Protein AF-A0A965ISA2-F1 (afdb_monomer)

Radius of gyration: 33.9 Å; Cα contacts (8 Å, |Δi|>4): 235; chains: 1; bounding box: 86×112×72 Å

Sequence (243 aa):
MGDNPEHGPQVRAGQRPRRKRRAVRRTRVGERPTQSRRDERARGHRTRTGNRRSAGRRGLARCHPPPVEGHQRLPPDGTRHQAGPPVARRVPRHCRHPRELHVRHVEPGHGTGRVTPRVTVVGLGPGDPGLVTAATLEILRASAHVFLRTGRHPSAHLATGAPTFDHLYETEDSFADVYARIAEELVRAASEHGEVVYAVPGSPLVLERTVATLRTRDDIELVVHPAVSFLDDAWRALGIDPV

Foldseek 3Di:
DDDDDDDDDDDDDDDDDDDDDDDDDDDDDDDDDDDDDDDDDDDDDDDDDDDDDDDDPPDDDPPDDDDDDDDDDDDPDDDDDDDDDDDDDDDDDDDDDDDDDDDDDDDDDPDPPQQQQAEEEAECAQQDNVQGDPVNLVCLVVDPAEEECDCPRNSSVSNPPHHYLPVLVVPDPDPVVSLVVVLVVLSVVSSVPVYHYYYYYAFCVPPRVNSVVNVVDPSHHYHGDGGGHCVVVVCVVVVHDPD

Secondary structure (DSSP, 8-state):
-------PPPPP-PPPPPPPPPP---PPPPPPPP-----------------------------PPPP-----PPPSS---PPPPPPPPPPPPP--PPPP---------------PPPEEEEEE-BSS-GGGS-HHHHHHHHH-S-EEES-TTSGGGGGGTT--BSTTHHHH-SSHHHHHHHHHHHHHHHHHHHSEEEEEESB-TTSS-HHHHHHTT-SSSEEEE-----THHHHHHHHT----

Solvent-accessible surface area (backbone atoms only — not comparable to full-atom values): 16424 Å² total; per-residue (Å²): 134,88,80,85,88,80,84,82,84,87,83,80,90,79,85,82,85,84,82,82,85,79,87,81,84,85,78,84,82,80,86,79,86,86,82,84,86,83,87,83,89,87,82,86,83,90,85,78,92,82,91,83,81,93,74,84,83,76,79,77,78,80,82,72,78,77,83,78,80,71,85,81,75,80,76,93,70,100,71,89,79,85,84,76,83,86,81,84,78,85,77,84,88,77,85,79,78,81,78,86,75,83,77,77,86,76,78,87,73,93,60,86,79,76,75,67,19,23,43,39,35,31,14,39,6,65,39,54,60,88,48,35,41,70,67,42,55,52,51,55,71,72,49,91,44,49,36,28,58,43,71,81,45,74,37,34,70,74,50,68,90,45,54,54,48,54,64,40,74,76,73,45,96,41,73,68,52,32,32,51,52,52,39,51,51,50,53,51,48,6,62,74,64,47,50,30,36,41,40,32,75,12,13,50,87,58,92,40,58,36,52,57,56,51,70,74,50,83,82,47,45,78,44,78,44,90,36,41,45,50,59,64,59,50,28,63,74,68,73,51,74,98,119

pLDDT: mean 70.67, std 28.36, range [28.73, 98.88]

Structure (mmCIF, N/CA/C/O backbone):
data_AF-A0A965ISA2-F1
#
_entry.id   AF-A0A965ISA2-F1
#
loop_
_atom_site.group_PDB
_atom_site.id
_atom_site.type_symbol
_atom_site.label_atom_id
_atom_site.label_alt_id
_atom_site.label_comp_id
_atom_site.label_asym_id
_atom_site.label_entity_id
_atom_site.label_seq_id
_atom_site.pdbx_PDB_ins_code
_atom_site.Cartn_x
_atom_site.Cartn_y
_atom_site.Cartn_z
_atom_site.occupancy
_atom_site.B_iso_or_equiv
_atom_site.auth_seq_id
_atom_site.auth_comp_id
_atom_site.auth_asym_id
_atom_site.auth_atom_id
_atom_site.pdbx_PDB_model_num
ATOM 1 N N . MET A 1 1 ? 25.535 64.312 -23.815 1.00 43.81 1 MET A N 1
ATOM 2 C CA . MET A 1 1 ? 24.922 63.605 -22.675 1.00 43.81 1 MET A CA 1
ATOM 3 C C . MET A 1 1 ? 25.534 62.212 -22.635 1.00 43.81 1 MET A C 1
ATOM 5 O O . MET A 1 1 ? 25.224 61.443 -23.532 1.00 43.81 1 MET A O 1
ATOM 9 N N . GLY A 1 2 ? 26.429 61.970 -21.667 1.00 41.19 2 GLY A N 1
ATOM 10 C CA . GLY A 1 2 ? 27.033 60.673 -21.304 1.00 41.19 2 GLY A CA 1
ATOM 11 C C . GLY A 1 2 ? 27.990 60.041 -22.327 1.00 41.19 2 GLY A C 1
ATOM 12 O O . GLY A 1 2 ? 27.821 60.208 -23.526 1.00 41.19 2 GLY A O 1
ATOM 13 N N . ASP A 1 3 ? 28.998 59.261 -21.964 1.00 43.81 3 ASP A N 1
ATOM 14 C CA . ASP A 1 3 ? 29.806 59.148 -20.748 1.00 43.81 3 ASP A CA 1
ATOM 15 C C . ASP A 1 3 ? 31.008 58.248 -21.110 1.00 43.81 3 ASP A C 1
ATOM 17 O O . ASP A 1 3 ? 30.972 57.486 -22.079 1.00 43.81 3 ASP A O 1
ATOM 21 N N . ASN A 1 4 ? 32.083 58.392 -20.346 1.00 47.78 4 ASN A N 1
ATOM 22 C CA . ASN A 1 4 ? 33.388 57.724 -20.435 1.00 47.78 4 ASN A CA 1
ATOM 23 C C . ASN A 1 4 ? 33.309 56.174 -20.349 1.00 47.78 4 ASN A C 1
ATOM 25 O O . ASN A 1 4 ? 32.489 55.675 -19.579 1.00 47.78 4 ASN A O 1
ATOM 29 N N . PRO A 1 5 ? 34.214 55.386 -20.973 1.00 57.53 5 PRO A N 1
ATOM 30 C CA . PRO A 1 5 ? 34.475 54.017 -20.530 1.00 57.53 5 PRO A CA 1
ATOM 31 C C . PRO A 1 5 ? 35.764 53.931 -19.692 1.00 57.53 5 PRO A C 1
ATOM 33 O O . PRO A 1 5 ? 36.880 54.057 -20.198 1.00 57.53 5 PRO A O 1
ATOM 36 N N .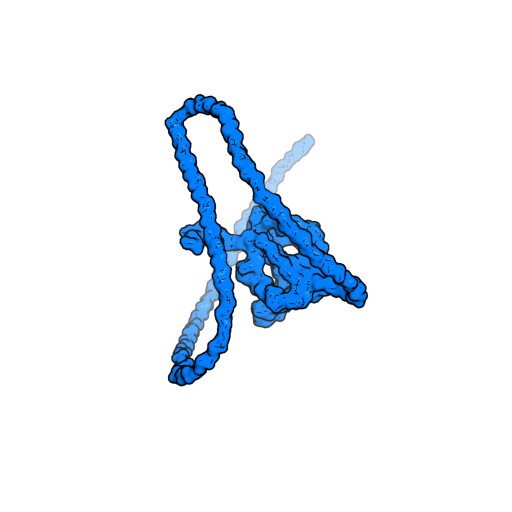 GLU A 1 6 ? 35.596 53.678 -18.392 1.00 46.66 6 GLU A N 1
ATOM 37 C CA . GLU A 1 6 ? 36.662 53.315 -17.456 1.00 46.66 6 GLU A CA 1
ATOM 38 C C . GLU A 1 6 ? 37.026 51.818 -17.530 1.00 46.66 6 GLU A C 1
ATOM 40 O O . GLU A 1 6 ? 36.172 50.936 -17.518 1.00 46.66 6 GLU A O 1
ATOM 45 N N . HIS A 1 7 ? 38.337 51.564 -17.581 1.00 48.00 7 HIS A N 1
ATOM 46 C CA . HIS A 1 7 ? 39.106 50.556 -16.838 1.00 48.00 7 HIS A CA 1
ATOM 47 C C . HIS A 1 7 ? 38.393 49.269 -16.368 1.00 48.00 7 HIS A C 1
ATOM 49 O O . HIS A 1 7 ? 37.773 49.214 -15.308 1.00 48.00 7 HIS A O 1
ATOM 55 N N . GLY A 1 8 ? 38.635 48.168 -17.089 1.00 38.81 8 GLY A N 1
ATOM 56 C CA . GLY A 1 8 ? 38.358 46.810 -16.609 1.00 38.81 8 GLY A CA 1
ATOM 57 C C . GLY A 1 8 ? 39.402 46.316 -15.586 1.00 38.81 8 GLY A C 1
ATOM 58 O O . GLY A 1 8 ? 40.598 46.564 -15.772 1.00 38.81 8 GLY A O 1
ATOM 59 N N . PRO A 1 9 ? 39.007 45.590 -14.521 1.00 51.78 9 PRO A N 1
ATOM 60 C CA . PRO A 1 9 ? 39.944 45.086 -13.524 1.00 51.78 9 PRO A CA 1
ATOM 61 C C . PRO A 1 9 ? 40.549 43.730 -13.926 1.00 51.78 9 PRO A C 1
ATOM 63 O O . PRO A 1 9 ? 39.858 42.804 -14.353 1.00 51.78 9 PRO A O 1
ATOM 66 N N . GLN A 1 10 ? 41.862 43.600 -13.724 1.00 46.34 10 GLN A N 1
ATOM 67 C CA . GLN A 1 10 ? 42.596 42.337 -13.805 1.00 46.34 10 GLN A CA 1
ATOM 68 C C . GLN A 1 10 ? 42.284 41.442 -12.596 1.00 46.34 10 GLN A C 1
ATOM 70 O O . GLN A 1 10 ? 42.485 41.843 -11.449 1.00 46.34 10 GLN A O 1
ATOM 75 N N . VAL A 1 11 ? 41.878 40.193 -12.844 1.00 44.94 11 VAL A N 1
ATOM 76 C CA . VAL A 1 11 ? 41.720 39.164 -11.805 1.00 44.94 11 VAL A CA 1
ATOM 77 C C . VAL A 1 11 ? 42.955 38.260 -11.788 1.00 44.94 11 VAL A C 1
ATOM 79 O O . VAL A 1 11 ? 43.288 37.600 -12.771 1.00 44.94 11 VAL A O 1
ATOM 82 N N . ARG A 1 12 ? 43.644 38.247 -10.642 1.00 42.78 12 ARG A N 1
ATOM 83 C CA . ARG A 1 12 ? 44.828 37.427 -10.351 1.00 42.78 12 ARG A CA 1
ATOM 84 C C . ARG A 1 12 ? 44.468 35.947 -10.179 1.00 42.78 12 ARG A C 1
ATOM 86 O O . ARG A 1 12 ? 43.504 35.601 -9.502 1.00 42.78 12 ARG A O 1
ATOM 93 N N . ALA A 1 13 ? 45.314 35.077 -10.730 1.00 41.19 13 ALA A N 1
ATOM 94 C CA . ALA A 1 13 ? 45.242 33.626 -10.592 1.00 41.19 13 ALA A CA 1
ATOM 95 C C . ALA A 1 13 ? 45.463 33.173 -9.133 1.00 41.19 13 ALA A C 1
ATOM 97 O O . ALA A 1 13 ? 46.556 33.304 -8.579 1.00 41.19 13 ALA A O 1
ATOM 98 N N . GLY A 1 14 ? 44.415 32.617 -8.520 1.00 39.06 14 GLY A N 1
ATOM 99 C CA . GLY A 1 14 ? 44.454 31.974 -7.206 1.00 39.06 14 GLY A CA 1
ATOM 100 C C . GLY A 1 14 ? 44.997 30.543 -7.277 1.00 39.06 14 GLY A C 1
ATOM 101 O O . GLY A 1 14 ? 44.555 29.720 -8.080 1.00 39.06 14 GLY A O 1
ATOM 102 N N . GLN A 1 15 ? 45.973 30.253 -6.420 1.00 43.34 15 GLN A N 1
ATOM 103 C CA . GLN A 1 15 ? 46.681 28.980 -6.296 1.00 43.34 15 GLN A CA 1
ATOM 104 C C . GLN A 1 15 ? 45.779 27.872 -5.715 1.00 43.34 15 GLN A C 1
ATOM 106 O O . GLN A 1 15 ? 45.067 28.077 -4.734 1.00 43.34 15 GLN A O 1
ATOM 111 N N . ARG A 1 16 ? 45.835 26.665 -6.297 1.00 44.41 16 ARG A N 1
ATOM 112 C CA . ARG A 1 16 ? 45.128 25.463 -5.811 1.00 44.41 16 ARG A CA 1
ATOM 113 C C . ARG A 1 16 ? 45.893 24.792 -4.656 1.00 44.41 16 ARG A C 1
ATOM 115 O O . ARG A 1 16 ? 47.076 24.494 -4.834 1.00 44.41 16 ARG A O 1
ATOM 122 N N . PRO A 1 17 ? 45.254 24.432 -3.526 1.00 44.78 17 PRO A N 1
ATOM 123 C CA . PRO A 1 17 ? 45.925 23.684 -2.468 1.00 44.78 17 PRO A CA 1
ATOM 124 C C . PRO A 1 17 ? 45.980 22.176 -2.775 1.00 44.78 17 PRO A C 1
ATOM 126 O O . PRO A 1 17 ? 44.990 21.544 -3.153 1.00 44.78 17 PRO A O 1
ATOM 129 N N . ARG A 1 18 ? 47.167 21.585 -2.588 1.00 46.44 18 ARG A N 1
ATOM 130 C CA . ARG A 1 18 ? 47.446 20.147 -2.737 1.00 46.44 18 ARG A CA 1
ATOM 131 C C . ARG A 1 18 ? 46.806 19.341 -1.596 1.00 46.44 18 ARG A C 1
ATOM 133 O O . ARG A 1 18 ? 47.182 19.498 -0.437 1.00 46.44 18 ARG A O 1
ATOM 140 N N . ARG A 1 19 ? 45.895 18.414 -1.919 1.00 45.88 19 ARG A N 1
ATOM 141 C CA . ARG A 1 19 ? 45.367 17.417 -0.967 1.00 45.88 19 ARG A CA 1
ATOM 142 C C . ARG A 1 19 ? 46.423 16.341 -0.672 1.00 45.88 19 ARG A C 1
ATOM 144 O O . ARG A 1 19 ? 46.848 15.622 -1.574 1.00 45.88 19 ARG A O 1
ATOM 151 N N . LYS A 1 20 ? 46.815 16.202 0.600 1.00 41.78 20 LYS A N 1
ATOM 152 C CA . LYS A 1 20 ? 47.644 15.092 1.101 1.00 41.78 20 LYS A CA 1
ATOM 153 C C . LYS A 1 20 ? 46.820 13.796 1.098 1.00 41.78 20 LYS A C 1
ATOM 155 O O . LYS A 1 20 ? 45.784 13.720 1.753 1.00 41.78 20 LYS A O 1
ATOM 160 N N . ARG A 1 21 ? 47.274 12.778 0.360 1.00 42.53 21 ARG A N 1
ATOM 161 C CA . ARG A 1 21 ? 46.706 11.419 0.385 1.00 42.53 21 ARG A CA 1
ATOM 162 C C . ARG A 1 21 ? 47.108 10.732 1.693 1.00 42.53 21 ARG A C 1
ATOM 164 O O . ARG A 1 21 ? 48.296 10.578 1.959 1.00 42.53 21 ARG A O 1
ATOM 171 N N . ARG A 1 22 ? 46.127 10.322 2.502 1.00 39.25 22 ARG A N 1
ATOM 172 C CA . ARG A 1 22 ? 46.334 9.512 3.712 1.00 39.25 22 ARG A CA 1
ATOM 173 C C . ARG A 1 22 ? 46.114 8.042 3.348 1.00 39.25 22 ARG A C 1
ATOM 175 O O . ARG A 1 22 ? 45.072 7.695 2.801 1.00 39.25 22 ARG A O 1
ATOM 182 N N . ALA A 1 23 ? 47.119 7.207 3.594 1.00 43.78 23 ALA A N 1
ATOM 183 C CA . ALA A 1 23 ? 47.077 5.774 3.327 1.00 43.78 23 ALA A CA 1
ATOM 184 C C . ALA A 1 23 ? 46.118 5.068 4.302 1.00 43.78 23 ALA A C 1
ATOM 186 O O . ALA A 1 23 ? 46.233 5.233 5.517 1.00 43.78 23 ALA A O 1
ATOM 187 N N . VAL A 1 24 ? 45.186 4.276 3.769 1.00 43.03 24 VAL A N 1
ATOM 188 C CA . VAL A 1 24 ? 44.304 3.399 4.549 1.00 43.03 24 VAL A CA 1
ATOM 189 C C . VAL A 1 24 ? 44.986 2.037 4.675 1.00 43.03 24 VAL A C 1
ATOM 191 O O . VAL A 1 24 ? 45.228 1.354 3.680 1.00 43.03 24 VAL A O 1
ATOM 194 N N . ARG A 1 25 ? 45.332 1.658 5.910 1.00 38.28 25 ARG A N 1
ATOM 195 C CA . ARG A 1 25 ? 45.832 0.323 6.267 1.00 38.28 25 ARG A CA 1
ATOM 196 C C . ARG A 1 25 ? 44.711 -0.700 6.057 1.00 38.28 25 ARG A C 1
ATOM 198 O O . ARG A 1 25 ? 43.654 -0.584 6.665 1.00 38.28 25 ARG A O 1
ATOM 205 N N . ARG A 1 26 ? 44.963 -1.711 5.222 1.00 40.56 26 ARG A N 1
ATOM 206 C CA . ARG A 1 26 ? 44.117 -2.905 5.083 1.00 40.56 26 ARG A CA 1
ATOM 207 C C . ARG A 1 26 ? 44.323 -3.813 6.298 1.00 40.56 26 ARG A C 1
ATOM 209 O O . ARG A 1 26 ? 45.402 -4.380 6.455 1.00 40.56 26 ARG A O 1
ATOM 216 N N . THR A 1 27 ? 43.309 -3.960 7.142 1.00 38.28 27 THR A N 1
ATOM 217 C CA . THR A 1 27 ? 43.229 -5.037 8.137 1.00 38.28 27 THR A CA 1
ATOM 218 C C . THR A 1 27 ? 42.621 -6.280 7.489 1.00 38.28 27 THR A C 1
ATOM 220 O O . THR A 1 27 ? 41.612 -6.208 6.790 1.00 38.28 27 THR A O 1
ATOM 223 N N . ARG A 1 28 ? 43.298 -7.419 7.668 1.00 35.97 28 ARG A N 1
ATOM 224 C CA . ARG A 1 28 ? 42.887 -8.743 7.186 1.00 35.97 28 ARG A CA 1
ATOM 225 C C . ARG A 1 28 ? 41.643 -9.205 7.949 1.00 35.97 28 ARG A C 1
ATOM 227 O O . ARG A 1 28 ? 41.642 -9.186 9.177 1.00 35.97 28 ARG A O 1
ATOM 234 N N . VAL A 1 29 ? 40.617 -9.630 7.216 1.00 39.19 29 VAL A N 1
ATOM 235 C CA . VAL A 1 29 ? 39.454 -10.350 7.748 1.00 39.19 29 VAL A CA 1
ATOM 236 C C . VAL A 1 29 ? 39.902 -11.774 8.071 1.00 39.19 29 VAL A C 1
ATOM 238 O O . VAL A 1 29 ? 40.425 -12.465 7.200 1.00 39.19 29 VAL A O 1
ATOM 241 N N . GLY A 1 30 ? 39.753 -12.173 9.333 1.00 35.66 30 GLY A N 1
ATOM 242 C CA . GLY A 1 30 ? 39.965 -13.543 9.788 1.00 35.66 30 GLY A CA 1
ATOM 243 C C . GLY A 1 30 ? 38.807 -14.440 9.359 1.00 35.66 30 GLY A C 1
ATOM 244 O O . GLY A 1 30 ? 37.639 -14.097 9.545 1.00 35.66 30 GLY A O 1
ATOM 245 N N . GLU A 1 31 ? 39.155 -15.580 8.777 1.00 37.16 31 GLU A N 1
ATOM 246 C CA . GLU A 1 31 ? 38.250 -16.665 8.410 1.00 37.16 31 GLU A CA 1
ATOM 247 C C . GLU A 1 31 ? 37.630 -17.288 9.673 1.00 37.16 31 GLU A C 1
ATOM 249 O O . GLU A 1 31 ? 38.332 -17.579 10.643 1.00 37.16 31 GLU A O 1
ATOM 254 N N . ARG A 1 32 ? 36.306 -17.500 9.674 1.00 35.03 32 ARG A N 1
ATOM 255 C CA . ARG A 1 32 ? 35.628 -18.373 10.648 1.00 35.03 32 ARG A CA 1
ATOM 256 C C . ARG A 1 32 ? 35.323 -19.718 9.985 1.00 35.03 32 ARG A C 1
ATOM 258 O O . ARG A 1 32 ? 34.826 -19.711 8.857 1.00 35.03 32 ARG A O 1
ATOM 265 N N . PRO A 1 33 ? 35.556 -20.852 10.665 1.00 37.34 33 PRO A N 1
ATOM 266 C CA . PRO A 1 33 ? 35.263 -22.158 10.107 1.00 37.34 33 PRO A CA 1
ATOM 267 C C . PRO A 1 33 ? 33.768 -22.484 10.167 1.00 37.34 33 PRO A C 1
ATOM 269 O O . PRO A 1 33 ? 33.056 -22.176 11.123 1.00 37.34 33 PRO A O 1
ATOM 272 N N . THR A 1 34 ? 33.328 -23.147 9.104 1.00 34.78 34 THR A N 1
ATOM 273 C CA . THR A 1 34 ? 32.022 -23.762 8.884 1.00 34.78 34 THR A CA 1
ATOM 274 C C . THR A 1 34 ? 31.765 -24.919 9.852 1.00 34.78 34 THR A C 1
ATOM 276 O O . THR A 1 34 ? 32.593 -25.822 9.948 1.00 34.78 34 THR A O 1
ATOM 279 N N . GLN A 1 35 ? 30.586 -24.966 10.479 1.00 39.47 35 GLN A N 1
ATOM 280 C CA . GLN A 1 35 ? 30.039 -26.200 11.054 1.00 39.47 35 GLN A CA 1
ATOM 281 C C . GLN A 1 35 ? 28.753 -26.588 10.315 1.00 39.47 35 GLN A C 1
ATOM 283 O O . GLN A 1 35 ? 27.717 -25.933 10.411 1.00 39.47 35 GLN A O 1
ATOM 288 N N . SER A 1 36 ? 28.863 -27.662 9.536 1.00 36.28 36 SER A N 1
ATOM 289 C CA . SER A 1 36 ? 27.780 -28.435 8.927 1.00 36.28 36 SER A CA 1
ATOM 290 C C . SER A 1 36 ? 27.045 -29.237 10.010 1.00 36.28 36 SER A C 1
ATOM 292 O O . SER A 1 36 ? 27.674 -29.962 10.769 1.00 36.28 36 SER A O 1
ATOM 294 N N . ARG A 1 37 ? 25.736 -29.034 10.181 1.00 34.34 37 ARG A N 1
ATOM 295 C CA . ARG A 1 37 ? 24.651 -29.878 9.637 1.00 34.34 37 ARG A CA 1
ATOM 296 C C . ARG A 1 37 ? 24.681 -31.364 10.049 1.00 34.34 37 ARG A C 1
ATOM 298 O O . ARG A 1 37 ? 25.427 -32.136 9.461 1.00 34.34 37 ARG A O 1
ATOM 305 N N . ARG A 1 38 ? 23.681 -31.719 10.876 1.00 32.50 38 ARG A N 1
ATOM 306 C CA . ARG A 1 38 ? 22.651 -32.781 10.713 1.00 32.50 38 ARG A CA 1
ATOM 307 C C . ARG A 1 38 ? 22.582 -33.780 11.872 1.00 32.50 38 ARG A C 1
ATOM 309 O O . ARG A 1 38 ? 23.247 -34.807 11.861 1.00 32.50 38 ARG A O 1
ATOM 316 N N . ASP A 1 39 ? 21.640 -33.511 12.769 1.00 32.19 39 ASP A N 1
ATOM 317 C CA . ASP A 1 39 ? 20.750 -34.538 13.303 1.00 32.19 39 ASP A CA 1
ATOM 318 C C . ASP A 1 39 ? 19.632 -34.777 12.280 1.00 32.19 39 ASP A C 1
ATOM 320 O O . ASP A 1 39 ? 18.992 -33.817 11.857 1.00 32.19 39 ASP A O 1
ATOM 324 N N . GLU A 1 40 ? 19.367 -36.031 11.905 1.00 35.25 40 GLU A N 1
ATOM 325 C CA . GLU A 1 40 ? 17.981 -36.480 11.732 1.00 35.25 40 GLU A CA 1
ATOM 326 C C . GLU A 1 40 ? 17.867 -38.006 11.781 1.00 35.25 40 GLU A C 1
ATOM 328 O O . GLU A 1 40 ? 18.463 -38.758 11.009 1.00 35.25 40 GLU A O 1
ATOM 333 N N . ARG A 1 41 ? 17.082 -38.441 12.765 1.00 32.31 41 ARG A N 1
ATOM 334 C CA . ARG A 1 41 ? 16.739 -39.819 13.088 1.00 32.31 41 ARG A CA 1
ATOM 335 C C . ARG A 1 41 ? 15.605 -40.277 12.175 1.00 32.31 41 ARG A C 1
ATOM 337 O O . ARG A 1 41 ? 14.533 -39.686 12.177 1.00 32.31 41 ARG A O 1
ATOM 344 N N . ALA A 1 42 ? 15.803 -41.395 11.488 1.00 31.34 42 ALA A N 1
ATOM 345 C CA . ALA A 1 42 ? 14.737 -42.144 10.836 1.00 31.34 42 ALA A CA 1
ATOM 346 C C . ALA A 1 42 ? 14.342 -43.341 11.710 1.00 31.34 42 ALA A C 1
ATOM 348 O O . ALA A 1 42 ? 15.133 -44.271 11.850 1.00 31.34 42 ALA A O 1
ATOM 349 N N . ARG A 1 43 ? 13.124 -43.349 12.268 1.00 35.72 43 ARG A N 1
ATOM 350 C CA . ARG A 1 43 ? 12.393 -44.576 12.645 1.00 35.72 43 ARG A CA 1
ATOM 351 C C . ARG A 1 43 ? 10.895 -44.333 12.491 1.00 35.72 43 ARG A C 1
ATOM 353 O O . ARG A 1 43 ? 10.324 -43.490 13.170 1.00 35.72 43 ARG A O 1
ATOM 360 N N . GLY A 1 44 ? 10.289 -45.065 11.561 1.00 28.73 44 GLY A N 1
ATOM 361 C CA . GLY A 1 44 ? 8.856 -45.034 11.311 1.00 28.73 44 GLY A CA 1
ATOM 362 C C . GLY A 1 44 ? 8.065 -45.951 12.236 1.00 28.73 44 GLY A C 1
ATOM 363 O O . GLY A 1 44 ? 8.606 -46.895 12.805 1.00 28.73 44 GLY A O 1
ATOM 364 N N . HIS A 1 45 ? 6.754 -45.734 12.277 1.00 32.75 45 HIS A N 1
ATOM 365 C CA . HIS A 1 45 ? 5.791 -46.770 12.621 1.00 32.75 45 HIS A CA 1
ATOM 366 C C . HIS A 1 45 ? 4.475 -46.571 11.865 1.00 32.75 45 HIS A C 1
ATOM 368 O O . HIS A 1 45 ? 3.890 -45.493 11.844 1.00 32.75 45 HIS A O 1
ATOM 374 N N . ARG A 1 46 ? 4.055 -47.658 11.209 1.00 32.44 46 ARG A N 1
ATOM 375 C CA . ARG A 1 46 ? 2.741 -47.868 10.601 1.00 32.44 46 ARG A CA 1
ATOM 376 C C . ARG A 1 46 ? 1.753 -48.272 11.693 1.00 32.44 46 ARG A C 1
ATOM 378 O O . ARG A 1 46 ? 2.117 -49.075 12.536 1.00 32.44 46 ARG A O 1
ATOM 385 N N . THR A 1 47 ? 0.514 -47.801 11.598 1.00 29.66 47 THR A N 1
ATOM 386 C CA . THR A 1 47 ? -0.791 -48.453 11.888 1.00 29.66 47 THR A CA 1
ATOM 387 C C . THR A 1 47 ? -1.851 -47.342 11.715 1.00 29.66 47 THR A C 1
ATOM 389 O O . THR A 1 47 ? -1.512 -46.174 11.818 1.00 29.66 47 THR A O 1
ATOM 392 N N . ARG A 1 48 ? -3.133 -47.523 11.398 1.00 30.55 48 ARG A N 1
ATOM 393 C CA . ARG A 1 48 ? -4.007 -48.655 11.094 1.00 30.55 48 ARG A CA 1
ATOM 394 C C . ARG A 1 48 ? -5.198 -48.072 10.307 1.00 30.55 48 ARG A C 1
ATOM 396 O O . ARG A 1 48 ? -5.534 -46.902 10.434 1.00 30.55 48 ARG A O 1
ATOM 403 N N . THR A 1 49 ? -5.833 -48.940 9.537 1.00 32.09 49 THR A N 1
ATOM 404 C CA . THR A 1 49 ? -7.176 -48.874 8.935 1.00 32.09 49 THR A CA 1
ATOM 405 C C . THR A 1 49 ? -8.242 -48.034 9.655 1.00 32.09 49 THR A C 1
ATOM 407 O O . THR A 1 49 ? -8.471 -48.218 10.848 1.00 32.09 49 THR A O 1
ATOM 410 N N . GLY A 1 50 ? -9.006 -47.262 8.873 1.00 31.11 50 GLY A N 1
ATOM 411 C CA . GLY A 1 50 ? -10.254 -46.613 9.284 1.00 31.11 50 GLY A CA 1
ATOM 412 C C . GLY A 1 50 ? -11.148 -46.296 8.079 1.00 31.11 50 GLY A C 1
ATOM 413 O O . GLY A 1 50 ? -10.963 -45.300 7.394 1.00 31.11 50 GLY A O 1
ATOM 414 N N . ASN A 1 51 ? -12.094 -47.190 7.808 1.00 33.22 51 ASN A N 1
ATOM 415 C CA . ASN A 1 51 ? -13.134 -47.112 6.782 1.00 33.22 51 ASN A CA 1
ATOM 416 C C . ASN A 1 51 ? -14.164 -46.011 7.116 1.00 33.22 51 ASN A C 1
ATOM 418 O O . ASN A 1 51 ? -14.601 -45.971 8.266 1.00 33.22 51 ASN A O 1
ATOM 422 N N . ARG A 1 52 ? -14.612 -45.200 6.137 1.00 31.92 52 ARG A N 1
ATOM 423 C CA . ARG A 1 52 ? -16.027 -44.782 5.973 1.00 31.92 52 ARG A CA 1
ATOM 424 C C . ARG A 1 52 ? -16.268 -43.865 4.757 1.00 31.92 52 ARG A C 1
ATOM 426 O O . ARG A 1 52 ? -15.781 -42.747 4.692 1.00 31.92 52 ARG A O 1
ATOM 433 N N . ARG A 1 53 ? -17.202 -44.345 3.927 1.00 33.59 53 ARG A N 1
ATOM 434 C CA . ARG A 1 53 ? -18.279 -43.617 3.22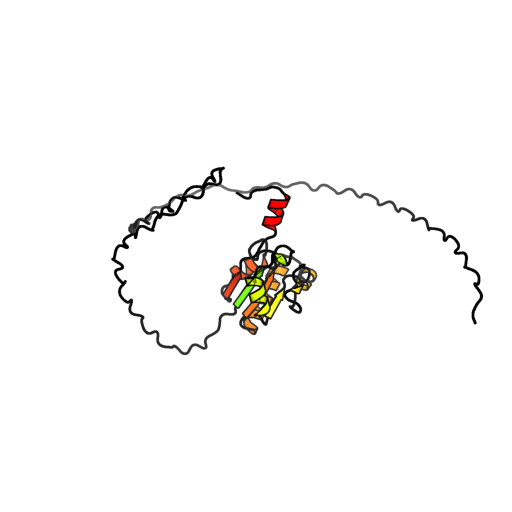4 1.00 33.59 53 ARG A CA 1
ATOM 435 C C . ARG A 1 53 ? -17.900 -42.782 1.995 1.00 33.59 53 ARG A C 1
ATOM 437 O O . ARG A 1 53 ? -17.583 -41.602 2.045 1.00 33.59 53 ARG A O 1
ATOM 444 N N . SER A 1 54 ? -18.101 -43.454 0.868 1.00 35.62 54 SER A N 1
ATOM 445 C CA . SER A 1 54 ? -18.436 -42.946 -0.456 1.00 35.62 54 SER A CA 1
ATOM 446 C C . SER A 1 54 ? -19.486 -41.823 -0.427 1.00 35.62 54 SER A C 1
ATOM 448 O O . SER A 1 54 ? -20.673 -42.064 -0.217 1.00 35.62 54 SER A O 1
ATOM 450 N N . ALA A 1 55 ? -19.046 -40.599 -0.721 1.00 38.25 55 ALA A N 1
ATOM 451 C CA . ALA A 1 55 ? -19.897 -39.520 -1.212 1.00 38.25 55 ALA A CA 1
ATOM 452 C C . ALA A 1 55 ? -19.691 -39.399 -2.730 1.00 38.25 55 ALA A C 1
ATOM 454 O O . ALA A 1 55 ? -18.561 -39.353 -3.220 1.00 38.25 55 ALA A O 1
ATOM 455 N N . GLY A 1 56 ? -20.797 -39.432 -3.474 1.00 32.50 56 GLY A N 1
ATOM 456 C CA . GLY A 1 56 ? -20.822 -39.516 -4.930 1.00 32.50 56 GLY A CA 1
ATOM 457 C C . GLY A 1 56 ? -20.060 -38.386 -5.617 1.00 32.50 56 GLY A C 1
ATOM 458 O O . GLY A 1 56 ? -20.369 -37.207 -5.449 1.00 32.50 56 GLY A O 1
ATOM 459 N N . ARG A 1 57 ? -19.098 -38.769 -6.462 1.00 35.91 57 ARG A N 1
ATOM 460 C CA . ARG A 1 57 ? -18.499 -37.893 -7.469 1.00 35.91 57 ARG A CA 1
ATOM 461 C C . ARG A 1 57 ? -19.570 -37.546 -8.504 1.00 35.91 57 ARG A C 1
ATOM 463 O O . ARG A 1 57 ? -19.817 -38.320 -9.424 1.00 35.91 57 ARG A O 1
ATOM 470 N N . ARG A 1 58 ? -20.213 -36.384 -8.366 1.00 38.53 58 ARG A N 1
ATOM 471 C CA . ARG A 1 58 ? -20.884 -35.743 -9.503 1.00 38.53 58 ARG A CA 1
ATOM 472 C C . ARG A 1 58 ? -19.786 -35.199 -10.408 1.00 38.53 58 ARG A C 1
ATOM 474 O O . ARG A 1 58 ? -18.955 -34.412 -9.963 1.00 38.53 58 ARG A O 1
ATOM 481 N N . GLY A 1 59 ? -19.745 -35.698 -11.639 1.00 34.00 59 GLY A N 1
ATOM 482 C CA . GLY A 1 59 ? -18.790 -35.267 -12.649 1.00 34.00 59 GLY A CA 1
ATOM 483 C C . GLY A 1 59 ? -18.911 -33.767 -12.885 1.00 34.00 59 GLY A C 1
ATOM 484 O O . GLY A 1 59 ? -19.962 -33.285 -13.298 1.00 34.00 59 GLY A O 1
ATOM 485 N N . LEU A 1 60 ? -17.829 -33.039 -12.621 1.00 39.78 60 LEU A N 1
ATOM 486 C CA . LEU A 1 60 ? -17.642 -31.706 -13.170 1.00 39.78 60 LEU A CA 1
ATOM 487 C C . LEU A 1 60 ? -17.450 -31.886 -14.676 1.00 39.78 60 LEU A C 1
ATOM 489 O O . LEU A 1 60 ? -16.458 -32.471 -15.120 1.00 39.78 60 LEU A O 1
ATOM 493 N N . ALA A 1 61 ? -18.442 -31.450 -15.449 1.00 40.09 61 ALA A N 1
ATOM 494 C CA . ALA A 1 61 ? -18.317 -31.323 -16.889 1.00 40.09 61 ALA A CA 1
ATOM 495 C C . ALA A 1 61 ? -17.104 -30.430 -17.176 1.00 40.09 61 ALA A C 1
ATOM 497 O O . ALA A 1 61 ? -17.022 -29.300 -16.697 1.00 40.09 61 ALA A O 1
ATOM 498 N N . ARG A 1 62 ? -16.130 -30.971 -17.911 1.00 39.25 62 ARG A N 1
ATOM 499 C CA . ARG A 1 62 ? -14.978 -30.217 -18.398 1.00 39.25 62 ARG A CA 1
ATOM 500 C C . ARG A 1 62 ? -15.507 -29.184 -19.390 1.00 39.25 62 ARG A C 1
ATOM 502 O O . ARG A 1 62 ? -15.915 -29.546 -20.490 1.00 39.25 62 ARG A O 1
ATOM 509 N N . CYS A 1 63 ? -15.527 -27.917 -18.995 1.00 30.78 63 CYS A N 1
ATOM 510 C CA . CYS A 1 63 ? -15.738 -26.821 -19.928 1.00 30.78 63 CYS A CA 1
ATOM 511 C C . CYS A 1 63 ? -14.479 -26.707 -20.791 1.00 30.78 63 CYS A C 1
ATOM 513 O O . CYS A 1 63 ? -13.453 -26.203 -20.341 1.00 30.78 63 CYS A O 1
ATOM 515 N N . HIS A 1 64 ? -14.541 -27.238 -22.010 1.00 41.88 64 HIS A N 1
ATOM 516 C CA . HIS A 1 64 ? -13.554 -26.922 -23.033 1.00 41.88 64 HIS A CA 1
ATOM 517 C C . HIS A 1 64 ? -13.750 -25.461 -23.467 1.00 41.88 64 HIS A C 1
ATOM 519 O O . HIS A 1 64 ? -14.895 -25.060 -23.698 1.00 41.88 64 HIS A O 1
ATOM 525 N N . PRO A 1 65 ? -12.680 -24.656 -23.577 1.00 46.34 65 PRO A N 1
ATOM 526 C CA . PRO A 1 65 ? -12.781 -23.350 -24.211 1.00 46.34 65 PRO A CA 1
ATOM 527 C C . PRO A 1 65 ? -13.195 -23.524 -25.684 1.00 46.34 65 PRO A C 1
ATOM 529 O O . PRO A 1 65 ? -12.824 -24.528 -26.304 1.00 46.34 65 PRO A O 1
ATOM 532 N N . PRO A 1 66 ? -13.970 -22.586 -26.257 1.00 47.31 66 PRO A N 1
ATOM 533 C CA . PRO A 1 66 ? -14.264 -22.607 -27.685 1.00 47.31 66 PRO A CA 1
ATOM 534 C C . PRO A 1 66 ? -12.957 -22.490 -28.490 1.00 47.31 66 PRO A C 1
ATOM 536 O O . PRO A 1 66 ? -11.992 -21.897 -27.999 1.00 47.31 66 PRO A O 1
ATOM 539 N N . PRO A 1 67 ? -12.895 -23.044 -29.714 1.00 43.09 67 PRO A N 1
ATOM 540 C CA . PRO A 1 67 ? -11.733 -22.861 -30.569 1.00 43.09 67 PRO A CA 1
ATOM 541 C C . PRO A 1 67 ? -11.542 -21.364 -30.831 1.00 43.09 67 PRO A C 1
ATOM 543 O O . PRO A 1 67 ? -12.473 -20.673 -31.243 1.00 43.09 67 PRO A O 1
ATOM 546 N N . VAL A 1 68 ? -10.332 -20.873 -30.570 1.00 41.25 68 VAL A N 1
ATOM 547 C CA . VAL A 1 68 ? -9.874 -19.559 -31.026 1.00 41.25 68 VAL A CA 1
ATOM 548 C C . VAL A 1 68 ? -9.951 -19.547 -32.550 1.00 41.25 68 VAL A C 1
ATOM 550 O O . VAL A 1 68 ? -9.236 -20.292 -33.221 1.00 41.25 68 VAL A O 1
ATOM 553 N N . GLU A 1 69 ? -10.871 -18.749 -33.092 1.00 41.75 69 GLU A N 1
ATOM 554 C CA . GLU A 1 69 ? -10.949 -18.499 -34.528 1.00 41.75 69 GLU A CA 1
ATOM 555 C C . GLU A 1 69 ? -9.617 -17.908 -35.000 1.00 41.75 69 GLU A C 1
ATOM 557 O O . GLU A 1 69 ? -9.041 -17.016 -34.377 1.00 41.75 69 GLU A O 1
ATOM 562 N N . GLY A 1 70 ? -9.091 -18.512 -36.064 1.00 36.97 70 GLY A N 1
ATOM 563 C CA . GLY A 1 70 ? -7.717 -18.349 -36.503 1.00 36.97 70 GLY A CA 1
ATOM 564 C C . GLY A 1 70 ? -7.336 -16.919 -36.875 1.00 36.97 70 GLY A C 1
ATOM 565 O O . GLY A 1 70 ? -8.150 -16.113 -37.323 1.00 36.97 70 GLY A O 1
ATOM 566 N N . HIS A 1 71 ? -6.036 -16.659 -36.745 1.00 40.00 71 HIS A N 1
ATOM 567 C CA . HIS A 1 71 ? -5.340 -15.528 -37.341 1.00 40.00 71 HIS A CA 1
ATOM 568 C C . HIS A 1 71 ? -5.836 -15.266 -38.767 1.00 40.00 71 HIS A C 1
ATOM 570 O O . HIS A 1 71 ? -5.574 -16.050 -39.683 1.00 40.00 71 HIS A O 1
ATOM 576 N N . GLN A 1 72 ? -6.512 -14.135 -38.969 1.00 41.19 72 GLN A N 1
ATOM 577 C CA . GLN A 1 72 ? -6.718 -13.604 -40.306 1.00 41.19 72 GLN A CA 1
ATOM 578 C C . GLN A 1 72 ? -5.349 -13.193 -40.853 1.00 41.19 72 GLN A C 1
ATOM 580 O O . GLN A 1 72 ? -4.770 -12.185 -40.451 1.00 41.19 72 GLN A O 1
ATOM 585 N N . ARG A 1 73 ? -4.807 -14.009 -41.759 1.00 42.00 73 ARG A N 1
ATOM 586 C CA . ARG A 1 73 ? -3.748 -13.569 -42.666 1.00 42.00 73 ARG A CA 1
ATOM 587 C C . ARG A 1 73 ? -4.362 -12.522 -43.593 1.00 42.00 73 ARG A C 1
ATOM 589 O O . ARG A 1 73 ? -5.301 -12.830 -44.322 1.00 42.00 73 ARG A O 1
ATOM 596 N N . LEU A 1 74 ? -3.839 -11.301 -43.548 1.00 43.69 74 LEU A N 1
ATOM 597 C CA . LEU A 1 74 ? -4.129 -10.265 -44.537 1.00 43.69 74 LEU A CA 1
ATOM 598 C C . LEU A 1 74 ? -3.605 -10.727 -45.911 1.00 43.69 74 LEU A C 1
ATOM 600 O O . LEU A 1 74 ? -2.426 -11.079 -46.002 1.00 43.69 74 LEU A O 1
ATOM 604 N N . PRO A 1 75 ? -4.431 -10.744 -46.971 1.00 46.78 75 PRO A N 1
ATOM 605 C CA . PRO A 1 75 ? -3.938 -10.920 -48.331 1.00 46.78 75 PRO A CA 1
ATOM 606 C C . PRO A 1 75 ? -3.274 -9.620 -48.825 1.00 46.78 75 PRO A C 1
ATOM 608 O O . PRO A 1 75 ? -3.787 -8.531 -48.542 1.00 46.78 75 PRO A O 1
ATOM 611 N N . PRO A 1 76 ? -2.156 -9.692 -49.569 1.00 46.72 76 PRO A N 1
ATOM 612 C CA . PRO A 1 76 ? -1.661 -8.551 -50.314 1.00 46.72 76 PRO A CA 1
ATOM 613 C C . PRO A 1 76 ? -2.503 -8.472 -51.586 1.00 46.72 76 PRO A C 1
ATOM 615 O O . PRO A 1 76 ? -2.420 -9.358 -52.424 1.00 46.72 76 PRO A O 1
ATOM 618 N N . ASP A 1 77 ? -3.420 -7.513 -51.641 1.00 44.47 77 ASP A N 1
ATOM 619 C CA . ASP A 1 77 ? -3.797 -6.756 -52.844 1.00 44.47 77 ASP A CA 1
ATOM 620 C C . ASP A 1 77 ? -5.206 -6.179 -52.687 1.00 44.47 77 ASP A C 1
ATOM 622 O O . ASP A 1 77 ? -6.195 -6.870 -52.438 1.00 44.47 77 ASP A O 1
ATOM 626 N N . GLY A 1 78 ? -5.279 -4.851 -52.788 1.00 47.88 78 GLY A N 1
ATOM 627 C CA . GLY A 1 78 ? -6.436 -4.026 -52.459 1.00 47.88 78 GLY A CA 1
ATOM 628 C C . GLY A 1 78 ? -7.614 -4.165 -53.420 1.00 47.88 78 GLY A C 1
ATOM 629 O O . GLY A 1 78 ? -7.911 -3.242 -54.175 1.00 47.88 78 GLY A O 1
ATOM 630 N N . THR A 1 79 ? -8.358 -5.265 -53.325 1.00 45.72 79 THR A N 1
ATOM 631 C CA . THR A 1 79 ? -9.672 -5.416 -53.966 1.00 45.72 79 THR A CA 1
ATOM 632 C C . THR A 1 79 ? -10.782 -5.529 -52.919 1.00 45.72 79 THR A C 1
ATOM 634 O O . THR A 1 79 ? -10.806 -6.421 -52.074 1.00 45.72 79 THR A O 1
ATOM 637 N N . ARG A 1 80 ? -11.715 -4.566 -52.941 1.00 41.25 80 ARG A N 1
ATOM 638 C CA . ARG A 1 80 ? -12.896 -4.530 -52.063 1.00 41.25 80 ARG A CA 1
ATOM 639 C C . ARG A 1 80 ? -13.926 -5.562 -52.535 1.00 41.25 80 ARG A C 1
ATOM 641 O O . ARG A 1 80 ? -14.534 -5.368 -53.585 1.00 41.25 80 ARG A O 1
ATOM 648 N N . HIS A 1 81 ? -14.189 -6.596 -51.738 1.00 46.12 81 HIS A N 1
ATOM 649 C CA . HIS A 1 81 ? -15.369 -7.448 -51.911 1.00 46.12 81 HIS A CA 1
ATOM 650 C C . HIS A 1 81 ? -16.585 -6.845 -51.190 1.00 46.12 81 HIS A C 1
ATOM 652 O O . HIS A 1 81 ? -16.513 -6.487 -50.015 1.00 46.12 81 HIS A O 1
ATOM 658 N N . GLN A 1 82 ? -17.701 -6.716 -51.913 1.00 44.47 82 GLN A N 1
ATOM 659 C CA . GLN A 1 82 ? -18.992 -6.283 -51.372 1.00 44.47 82 GLN A CA 1
ATOM 660 C C . GLN A 1 82 ? -19.535 -7.329 -50.384 1.00 44.47 82 GLN A C 1
ATOM 662 O O . GLN A 1 82 ? -19.558 -8.522 -50.687 1.00 44.47 82 GLN A O 1
ATOM 667 N N . ALA A 1 83 ? -19.972 -6.880 -49.206 1.00 45.56 83 ALA A N 1
ATOM 668 C CA . ALA A 1 83 ? -20.571 -7.727 -48.180 1.00 45.56 83 ALA A CA 1
ATOM 669 C C . ALA A 1 83 ? -22.013 -8.110 -48.561 1.00 45.56 83 ALA A C 1
ATOM 671 O O . ALA A 1 83 ? -22.853 -7.240 -48.785 1.00 45.56 83 ALA A O 1
ATOM 672 N N . GLY A 1 84 ? -22.301 -9.414 -48.622 1.00 46.22 84 GLY A N 1
ATOM 673 C CA . GLY A 1 84 ? -23.667 -9.939 -48.724 1.00 46.22 84 GLY A CA 1
ATOM 674 C C . GLY A 1 84 ? -24.454 -9.779 -47.410 1.00 46.22 84 GLY A C 1
ATOM 675 O O . GLY A 1 84 ? -23.850 -9.567 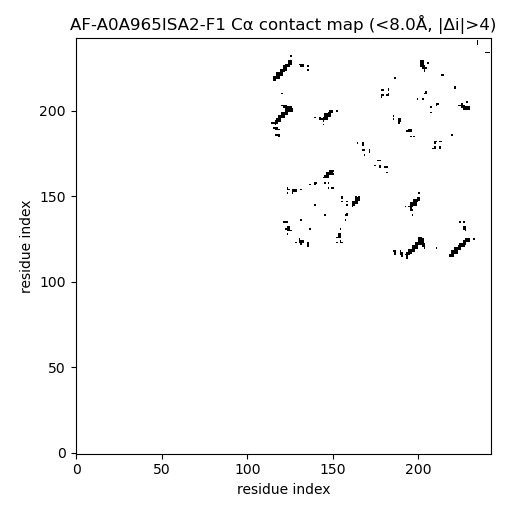-46.355 1.00 46.22 84 GLY A O 1
ATOM 676 N N . PRO A 1 85 ? -25.798 -9.867 -47.442 1.00 44.16 85 PRO A N 1
ATOM 677 C CA . PRO A 1 85 ? -26.641 -9.587 -46.281 1.00 44.16 85 PRO A CA 1
ATOM 678 C C . PRO A 1 85 ? -26.522 -10.669 -45.187 1.00 44.16 85 PRO A C 1
ATOM 680 O O . PRO A 1 85 ? -26.242 -11.832 -45.490 1.00 44.16 85 PRO A O 1
ATOM 683 N N . PRO A 1 86 ? -26.758 -10.319 -43.907 1.00 46.53 86 PRO A N 1
ATOM 684 C CA . PRO A 1 86 ? -26.563 -11.234 -42.789 1.00 46.53 86 PRO A CA 1
ATOM 685 C C . PRO A 1 86 ? -27.652 -12.313 -42.728 1.00 46.53 86 PRO A C 1
ATOM 687 O O . PRO A 1 86 ? -28.850 -12.031 -42.724 1.00 46.53 86 PRO A O 1
ATOM 690 N N . VAL A 1 87 ? -27.223 -13.571 -42.614 1.00 45.78 87 VAL A N 1
ATOM 691 C CA . VAL A 1 87 ? -28.098 -14.729 -42.394 1.00 45.78 87 VAL A CA 1
ATOM 692 C C . VAL A 1 87 ? -28.500 -14.783 -40.916 1.00 45.78 87 VAL A C 1
ATOM 694 O O . VAL A 1 87 ? -27.659 -14.973 -40.035 1.00 45.78 87 VAL A O 1
ATOM 697 N N . ALA A 1 88 ? -29.795 -14.628 -40.634 1.00 41.28 88 ALA A N 1
ATOM 698 C CA . ALA A 1 88 ? -30.358 -14.686 -39.287 1.00 41.28 88 ALA A CA 1
ATOM 699 C C . ALA A 1 88 ? -30.192 -16.085 -38.661 1.00 41.28 88 ALA A C 1
ATOM 701 O O . ALA A 1 88 ? -30.773 -17.068 -39.126 1.00 41.28 88 ALA A O 1
ATOM 702 N N . ARG A 1 89 ? -29.425 -16.185 -37.568 1.00 44.22 89 ARG A N 1
ATOM 703 C CA . ARG A 1 89 ? -29.332 -17.412 -36.763 1.00 44.22 89 ARG A CA 1
ATOM 704 C C . ARG A 1 89 ? -30.488 -17.479 -35.762 1.00 44.22 89 ARG A C 1
ATOM 706 O O . ARG A 1 89 ? -30.699 -16.566 -34.970 1.00 44.22 89 ARG A O 1
ATOM 713 N N . ARG A 1 90 ? -31.233 -18.589 -35.796 1.00 39.75 90 ARG A N 1
ATOM 714 C CA . ARG A 1 90 ? -32.313 -18.917 -34.852 1.00 39.75 90 ARG A CA 1
ATOM 715 C C . ARG A 1 90 ? -31.750 -19.161 -33.448 1.00 39.75 90 ARG A C 1
ATOM 717 O O . ARG A 1 90 ? -30.888 -20.016 -33.269 1.00 39.75 90 ARG A O 1
ATOM 724 N N . VAL A 1 91 ? -32.301 -18.464 -32.456 1.00 43.16 91 VAL A N 1
ATOM 725 C CA . VAL A 1 91 ? -32.043 -18.692 -31.026 1.00 43.16 91 VAL A CA 1
ATOM 726 C C . VAL A 1 91 ? -32.937 -19.840 -30.532 1.00 43.16 91 VAL A C 1
ATOM 728 O O . VAL A 1 91 ? -34.159 -19.754 -30.697 1.00 43.16 91 VAL A O 1
ATOM 731 N N . PRO A 1 92 ? -32.403 -20.912 -29.918 1.00 39.09 92 PRO A N 1
ATOM 732 C CA . PRO A 1 92 ? -33.235 -21.923 -29.279 1.00 39.09 92 PRO A CA 1
ATOM 733 C C . PRO A 1 92 ? -33.904 -21.334 -28.033 1.00 39.09 92 PRO A C 1
ATOM 735 O O . PRO A 1 92 ? -33.247 -20.944 -27.069 1.00 39.09 92 PRO A O 1
ATOM 738 N N . ARG A 1 93 ? -35.238 -21.285 -28.039 1.00 45.94 93 ARG A N 1
ATOM 739 C CA . ARG A 1 93 ? -36.041 -21.052 -26.834 1.00 45.94 93 ARG A CA 1
ATOM 740 C C . ARG A 1 93 ? -35.849 -22.256 -25.923 1.00 45.94 93 ARG A C 1
ATOM 742 O O . ARG A 1 93 ? -36.275 -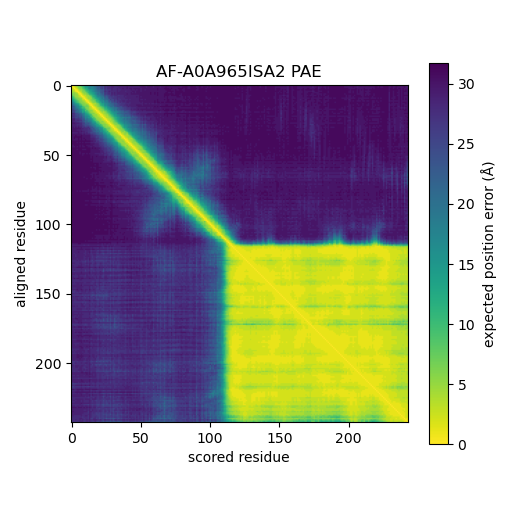23.320 -26.342 1.00 45.94 93 ARG A O 1
ATOM 749 N N . HIS A 1 94 ? -35.272 -22.092 -24.731 1.00 45.44 94 HIS A N 1
ATOM 750 C CA . HIS A 1 94 ? -35.586 -22.850 -23.503 1.00 45.44 94 HIS A CA 1
ATOM 751 C C . HIS A 1 94 ? -34.711 -22.358 -22.330 1.00 45.44 94 HIS A C 1
ATOM 753 O O . HIS A 1 94 ? -33.808 -23.048 -21.867 1.00 45.44 94 HIS A O 1
ATOM 759 N N . CYS A 1 95 ? -35.015 -21.169 -21.803 1.00 33.28 95 CYS A N 1
ATOM 760 C CA . CYS A 1 95 ? -34.572 -20.779 -20.462 1.00 33.28 95 CYS A CA 1
ATOM 761 C C . CYS A 1 95 ? -35.689 -21.137 -19.474 1.00 33.28 95 CYS A C 1
ATOM 763 O O . CYS A 1 95 ? -36.642 -20.379 -19.291 1.00 33.28 95 CYS A O 1
ATOM 765 N N . ARG A 1 96 ? -35.608 -22.327 -18.867 1.00 41.56 96 ARG A N 1
ATOM 766 C CA . ARG A 1 96 ? -36.447 -22.671 -17.711 1.00 41.56 96 ARG A CA 1
ATOM 767 C C . ARG A 1 96 ? -35.991 -21.812 -16.530 1.00 41.56 96 ARG A C 1
ATOM 769 O O . ARG A 1 96 ? -34.831 -21.887 -16.139 1.00 41.56 96 ARG A O 1
ATOM 776 N N . HIS A 1 97 ? -36.897 -20.992 -16.002 1.00 42.84 97 HIS A N 1
ATOM 777 C CA . HIS A 1 97 ? -36.660 -20.182 -14.808 1.00 42.84 97 HIS A CA 1
ATOM 778 C C . HIS A 1 97 ? -36.358 -21.094 -13.606 1.00 42.84 97 HIS A C 1
ATOM 780 O O . HIS A 1 97 ? -37.110 -22.049 -13.375 1.00 42.84 97 HIS A O 1
ATOM 786 N N . PRO A 1 98 ? -35.290 -20.844 -12.830 1.00 42.41 98 PRO A N 1
ATOM 787 C CA . PRO A 1 98 ? -35.119 -21.500 -11.545 1.00 42.41 98 PRO A CA 1
ATOM 788 C C . PRO A 1 98 ? -36.156 -20.967 -10.546 1.00 42.41 98 PRO A C 1
ATOM 790 O O . PRO A 1 98 ? -36.419 -19.770 -10.471 1.00 42.41 98 PRO A O 1
ATOM 793 N N . ARG A 1 99 ? -36.766 -21.905 -9.813 1.00 39.94 99 ARG A N 1
ATOM 794 C CA . ARG A 1 99 ? -37.773 -21.683 -8.768 1.00 39.94 99 ARG A CA 1
ATOM 795 C C . ARG A 1 99 ? -37.230 -20.771 -7.666 1.00 39.94 99 ARG A C 1
ATOM 797 O O . ARG A 1 99 ? -36.110 -20.977 -7.203 1.00 39.94 99 ARG A O 1
ATOM 804 N N . GLU A 1 100 ? -38.062 -19.827 -7.236 1.00 39.56 100 GLU A N 1
ATOM 805 C CA . GLU A 1 100 ? -37.830 -18.927 -6.107 1.00 39.56 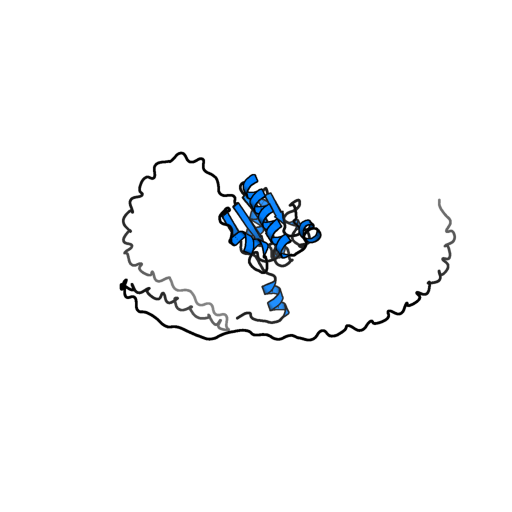100 GLU A CA 1
ATOM 806 C C . GLU A 1 100 ? -37.429 -19.713 -4.850 1.00 39.56 100 GLU A C 1
ATOM 808 O O . GLU A 1 100 ? -38.191 -20.519 -4.309 1.00 39.56 100 GLU A O 1
ATOM 813 N N . LEU A 1 101 ? -36.200 -19.486 -4.390 1.00 43.19 101 LEU A N 1
ATOM 814 C CA . LEU A 1 101 ? -35.755 -19.890 -3.065 1.00 43.19 101 LEU A CA 1
ATOM 815 C C . LEU A 1 101 ? -36.368 -18.916 -2.060 1.00 43.19 101 LEU A C 1
ATOM 817 O O . LEU A 1 101 ? -36.056 -17.729 -2.070 1.00 43.19 101 LEU A O 1
ATOM 821 N N . HIS A 1 102 ? -37.246 -19.440 -1.206 1.00 40.72 102 HIS A N 1
ATOM 822 C CA . HIS A 1 102 ? -37.793 -18.740 -0.047 1.00 40.72 102 HIS A CA 1
ATOM 823 C C . HIS A 1 102 ? -36.664 -18.088 0.764 1.00 40.72 102 HIS A C 1
ATOM 825 O O . HIS A 1 102 ? -35.870 -18.777 1.410 1.00 40.72 102 HIS A O 1
ATOM 831 N N . VAL A 1 103 ? -36.621 -16.757 0.752 1.00 41.72 103 VAL A N 1
ATOM 832 C CA . VAL A 1 103 ? -35.808 -15.968 1.675 1.00 41.72 103 VAL A CA 1
ATOM 833 C C . VAL A 1 103 ? -36.472 -16.078 3.044 1.00 41.72 103 VAL A C 1
ATOM 835 O O . VAL A 1 103 ? -37.600 -15.630 3.238 1.00 41.72 103 VAL A O 1
ATOM 838 N N . ARG A 1 104 ? -35.797 -16.729 3.994 1.00 36.03 104 ARG A N 1
ATOM 839 C CA . ARG A 1 104 ? -36.220 -16.707 5.395 1.00 36.03 104 ARG A CA 1
ATOM 840 C C . ARG A 1 104 ? -36.015 -15.293 5.925 1.00 36.03 104 ARG A C 1
ATOM 842 O O . ARG A 1 104 ? -34.911 -14.764 5.835 1.00 36.03 104 ARG A O 1
ATOM 849 N N . HIS A 1 105 ? -37.083 -14.713 6.461 1.00 40.53 105 HIS A N 1
ATOM 850 C CA . HIS A 1 105 ? -37.031 -13.478 7.231 1.00 40.53 105 HIS A CA 1
ATOM 851 C C . HIS A 1 105 ? -36.061 -13.685 8.402 1.00 40.53 105 HIS A C 1
ATOM 853 O O . HIS A 1 105 ? -36.233 -14.612 9.196 1.00 40.53 105 HIS A O 1
ATOM 859 N N . VAL A 1 106 ? -35.005 -12.877 8.458 1.00 49.03 106 VAL A N 1
ATOM 860 C CA . VAL A 1 106 ? -34.125 -12.782 9.623 1.00 49.03 106 VAL A CA 1
ATOM 861 C C . VAL A 1 106 ? -34.636 -11.597 10.428 1.00 49.03 106 VAL A C 1
ATOM 863 O O . VAL A 1 106 ? -34.591 -10.466 9.951 1.00 49.03 106 VAL A O 1
ATOM 866 N N . GLU A 1 107 ? -35.166 -11.871 11.617 1.00 36.50 107 GLU A N 1
ATOM 867 C CA . GLU A 1 107 ? -35.616 -10.842 12.557 1.00 36.50 107 GLU A CA 1
ATOM 868 C C . GLU A 1 107 ? -34.427 -9.970 13.010 1.00 36.50 107 GLU A C 1
ATOM 870 O O . GLU A 1 107 ? -33.345 -10.507 13.285 1.00 36.50 107 GLU A O 1
ATOM 875 N N . PRO A 1 108 ? -34.588 -8.638 13.117 1.00 43.75 108 PRO A N 1
ATOM 876 C CA . PRO A 1 108 ? -33.505 -7.740 13.493 1.00 43.75 108 PRO A CA 1
ATOM 877 C C . PRO A 1 108 ? -33.221 -7.841 14.996 1.00 43.75 108 PRO A C 1
ATOM 879 O O . PRO A 1 108 ? -33.853 -7.198 15.837 1.00 43.75 108 PRO A O 1
ATOM 882 N N . GLY A 1 109 ? -32.219 -8.648 15.343 1.00 39.28 109 GLY A N 1
ATOM 883 C CA . GLY A 1 109 ? -31.576 -8.582 16.648 1.00 39.28 109 GLY A CA 1
ATOM 884 C C . GLY A 1 109 ? -30.913 -7.217 16.828 1.00 39.28 109 GLY A C 1
ATOM 885 O O . GLY A 1 109 ? -30.124 -6.790 15.986 1.00 39.28 109 GLY A O 1
ATOM 886 N N . HIS A 1 110 ? -31.230 -6.532 17.926 1.00 51.47 110 HIS A N 1
ATOM 887 C CA . HIS A 1 110 ? -30.560 -5.305 18.354 1.00 51.47 110 HIS A CA 1
ATOM 888 C C . HIS A 1 110 ? -29.106 -5.620 18.744 1.00 51.47 110 HIS A C 1
ATOM 890 O O . HIS A 1 110 ? -28.786 -5.816 19.913 1.00 51.47 110 HIS A O 1
ATOM 896 N N . GLY A 1 111 ? -28.226 -5.710 17.751 1.00 44.81 111 GLY A N 1
ATOM 897 C CA . GLY A 1 111 ? -26.784 -5.647 17.927 1.00 44.81 111 GLY A CA 1
ATOM 898 C C . GLY A 1 111 ? -26.331 -4.249 17.544 1.00 44.81 111 GLY A C 1
ATOM 899 O O . GLY A 1 111 ? -26.619 -3.792 16.441 1.00 44.81 111 GLY A O 1
ATOM 900 N N . THR A 1 112 ? -25.636 -3.550 18.434 1.00 51.59 112 THR A N 1
ATOM 901 C CA . THR A 1 112 ? -24.862 -2.371 18.049 1.00 51.59 112 THR A CA 1
ATOM 902 C C . THR A 1 112 ? -23.899 -2.807 16.946 1.00 51.59 112 THR A C 1
ATOM 904 O O . THR A 1 112 ? -22.959 -3.560 17.195 1.00 51.59 112 THR A O 1
ATOM 907 N N . GLY A 1 113 ? -24.209 -2.439 15.700 1.00 49.84 113 GLY A N 1
ATOM 908 C CA . GLY A 1 113 ? -23.482 -2.881 14.516 1.00 49.84 113 GLY A CA 1
ATOM 909 C C . GLY A 1 113 ? -22.053 -2.370 14.574 1.00 49.84 113 GLY A C 1
ATOM 910 O O . GLY A 1 113 ? -21.778 -1.242 14.174 1.00 49.84 113 GLY A O 1
ATOM 911 N N . ARG A 1 114 ? -21.142 -3.175 15.122 1.00 63.84 114 ARG A N 1
ATOM 912 C CA . ARG A 1 114 ? -19.718 -2.874 15.089 1.00 63.84 114 ARG A CA 1
ATOM 913 C C . ARG A 1 114 ? -19.289 -3.038 13.637 1.00 63.84 114 ARG A C 1
ATOM 915 O O . ARG A 1 114 ? -19.168 -4.158 13.153 1.00 63.84 114 ARG A O 1
ATOM 922 N N . VAL A 1 115 ? -19.145 -1.914 12.944 1.00 80.94 115 VAL A N 1
ATOM 923 C CA . VAL A 1 115 ? -18.523 -1.871 11.621 1.00 80.94 115 VAL A CA 1
ATOM 924 C C . VAL A 1 115 ? -17.118 -2.438 11.786 1.00 80.94 115 VAL A C 1
ATOM 926 O O . VAL A 1 115 ? -16.363 -1.972 12.643 1.00 80.94 115 VAL A O 1
ATOM 929 N N . THR A 1 116 ? -16.797 -3.488 11.034 1.00 92.00 116 THR A N 1
ATOM 930 C CA . THR A 1 116 ? -15.442 -4.035 11.011 1.00 92.00 116 THR A CA 1
ATOM 931 C C . THR A 1 116 ? -14.514 -2.970 10.424 1.00 92.00 116 THR A C 1
ATOM 933 O O . THR A 1 116 ? -14.795 -2.491 9.325 1.00 92.00 116 THR A O 1
ATOM 936 N N . PRO A 1 117 ? -13.440 -2.571 11.126 1.00 97.44 117 PRO A N 1
ATOM 937 C CA . PRO A 1 117 ? -12.477 -1.610 10.602 1.00 97.44 117 PRO A CA 1
ATOM 938 C C . PRO A 1 117 ? -11.897 -2.076 9.270 1.00 97.44 117 PRO A C 1
ATOM 940 O O . PRO A 1 117 ? -11.553 -3.251 9.128 1.00 97.44 117 PRO A O 1
ATOM 943 N N . ARG A 1 118 ? -11.748 -1.169 8.305 1.00 98.50 118 ARG A N 1
ATOM 944 C CA . ARG A 1 118 ? -11.276 -1.503 6.961 1.00 98.50 118 ARG A CA 1
ATOM 945 C C . ARG A 1 118 ? -9.910 -0.898 6.658 1.00 98.50 118 ARG A C 1
ATOM 947 O O . ARG A 1 118 ? -9.676 0.292 6.859 1.00 98.50 118 ARG A O 1
ATOM 954 N N . VAL A 1 119 ? -9.025 -1.716 6.097 1.00 98.81 119 VAL A N 1
ATOM 955 C CA . VAL A 1 119 ? -7.757 -1.271 5.510 1.00 98.81 119 VAL A CA 1
ATOM 956 C C . VAL A 1 119 ? -7.794 -1.565 4.014 1.00 98.81 119 VAL A C 1
ATOM 958 O O . VAL A 1 119 ? -7.831 -2.721 3.591 1.00 98.81 119 VAL A O 1
ATOM 961 N N . THR A 1 120 ? -7.766 -0.514 3.202 1.00 98.88 120 THR A N 1
ATOM 962 C CA . THR A 1 120 ? -7.675 -0.616 1.743 1.00 98.88 120 THR A CA 1
ATOM 963 C C . THR A 1 120 ? -6.219 -0.399 1.320 1.00 98.88 120 THR A C 1
ATOM 965 O O . THR A 1 120 ? -5.635 0.648 1.576 1.00 98.88 120 THR A O 1
ATOM 968 N N . VAL A 1 121 ? -5.596 -1.377 0.666 1.00 98.88 121 VAL A N 1
ATOM 969 C CA . VAL A 1 121 ? -4.203 -1.299 0.210 1.00 98.88 121 VAL A CA 1
ATOM 970 C C . VAL A 1 121 ? -4.146 -1.033 -1.288 1.00 98.88 121 VAL A C 1
ATOM 972 O O . VAL A 1 121 ? -4.767 -1.748 -2.079 1.00 98.88 121 VAL A O 1
ATOM 975 N N . VAL A 1 122 ? -3.348 -0.042 -1.684 1.00 98.88 122 VAL A N 1
ATOM 976 C CA . VAL A 1 122 ? -3.116 0.337 -3.084 1.00 98.88 122 VAL A CA 1
ATOM 977 C C . VAL A 1 122 ? -1.623 0.429 -3.393 1.00 98.88 122 VAL A C 1
ATOM 979 O O . VAL A 1 122 ? -0.810 0.719 -2.517 1.00 98.88 122 VAL A O 1
ATOM 982 N N . GLY A 1 123 ? -1.251 0.192 -4.651 1.00 98.56 123 GLY A N 1
ATOM 983 C CA . GLY A 1 123 ? 0.134 0.285 -5.110 1.00 98.56 123 GLY A CA 1
ATOM 984 C C . GLY A 1 123 ? 0.409 1.529 -5.951 1.00 98.56 123 GLY A C 1
ATOM 985 O O . GLY A 1 123 ? -0.357 1.849 -6.855 1.00 98.56 123 GLY A O 1
ATOM 986 N N . LEU A 1 124 ? 1.526 2.205 -5.688 1.00 98.56 124 LEU A N 1
ATOM 987 C CA . LEU A 1 124 ? 1.973 3.416 -6.386 1.00 98.56 124 LEU A CA 1
ATOM 988 C C . LEU A 1 124 ? 2.779 3.131 -7.668 1.00 98.56 124 LEU A C 1
ATOM 990 O O . LEU A 1 124 ? 3.359 4.052 -8.246 1.00 98.56 124 LEU A O 1
ATOM 994 N N . GLY A 1 125 ? 2.829 1.874 -8.112 1.00 97.44 125 GLY A N 1
ATOM 995 C CA . GLY A 1 125 ? 3.599 1.473 -9.289 1.00 97.44 125 GLY A CA 1
ATOM 996 C C . GLY A 1 125 ? 5.113 1.417 -9.030 1.00 97.44 125 GLY A C 1
ATOM 997 O O . GLY A 1 125 ? 5.566 1.679 -7.917 1.00 97.44 125 GLY A O 1
ATOM 998 N N . PRO A 1 126 ? 5.921 1.045 -10.036 1.00 96.88 126 PRO A N 1
ATOM 999 C CA . PRO A 1 126 ? 7.359 0.793 -9.879 1.00 96.88 126 PRO A CA 1
ATOM 1000 C C . PRO A 1 126 ? 8.225 2.061 -9.776 1.00 96.88 126 PRO A C 1
ATOM 1002 O O . PRO A 1 126 ? 9.436 1.969 -9.587 1.00 96.88 126 PRO A O 1
ATOM 1005 N N . GLY A 1 127 ? 7.620 3.243 -9.900 1.00 94.94 127 GLY A N 1
ATOM 1006 C CA . GLY A 1 127 ? 8.292 4.533 -9.776 1.00 94.94 127 GLY A CA 1
ATOM 1007 C C . GLY A 1 127 ? 7.740 5.565 -10.750 1.00 94.94 127 GLY A C 1
ATOM 1008 O O . GLY A 1 127 ? 7.525 6.701 -10.353 1.00 94.94 127 GLY A O 1
ATOM 1009 N N . ASP A 1 128 ? 7.454 5.178 -11.994 1.00 94.62 128 ASP A N 1
ATOM 1010 C CA . ASP A 1 128 ? 6.824 6.077 -12.967 1.00 94.62 128 ASP A CA 1
ATOM 1011 C C . ASP A 1 128 ? 5.371 6.397 -12.547 1.00 94.62 128 ASP A C 1
ATOM 1013 O O . ASP A 1 128 ? 4.557 5.472 -12.433 1.00 94.62 128 ASP A O 1
ATOM 1017 N N . PRO A 1 129 ? 5.003 7.677 -12.336 1.00 95.44 129 PRO A N 1
ATOM 1018 C CA . PRO A 1 129 ? 3.624 8.068 -12.048 1.00 95.44 129 PRO A CA 1
ATOM 1019 C C . PRO A 1 129 ? 2.624 7.647 -13.134 1.00 95.44 129 PRO A C 1
ATOM 1021 O O . PRO A 1 129 ? 1.460 7.410 -12.818 1.00 95.44 129 PRO A O 1
ATOM 1024 N N . GLY A 1 130 ? 3.062 7.505 -14.391 1.00 96.44 130 GLY A N 1
ATOM 1025 C CA . GLY A 1 130 ? 2.238 7.010 -15.498 1.00 96.44 130 GLY A CA 1
ATOM 1026 C C . GLY A 1 130 ? 1.842 5.534 -15.375 1.00 96.44 130 GLY A C 1
ATOM 1027 O O . GLY A 1 130 ? 0.918 5.091 -16.054 1.00 96.44 130 GLY A O 1
ATOM 1028 N N . LEU A 1 131 ? 2.502 4.779 -14.490 1.00 96.75 131 LEU A N 1
ATOM 1029 C CA . LEU A 1 131 ? 2.202 3.373 -14.199 1.00 96.75 131 LEU A CA 1
ATOM 1030 C C . LEU A 1 131 ? 1.351 3.188 -12.932 1.00 96.75 131 LEU A C 1
ATOM 1032 O O . LEU A 1 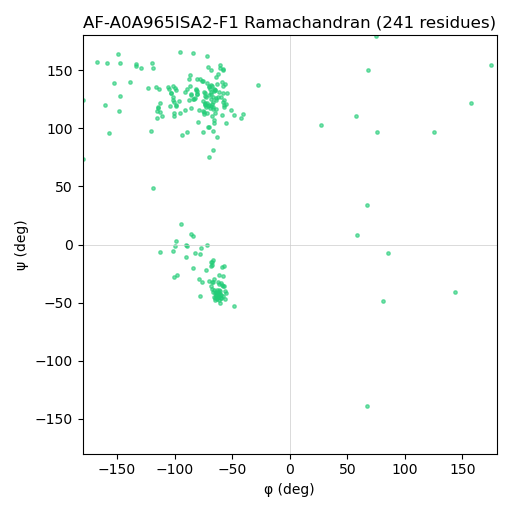131 ? 1.048 2.057 -12.543 1.00 96.75 131 LEU A O 1
ATOM 1036 N N . VAL A 1 132 ? 0.935 4.281 -12.287 1.00 98.25 132 VAL A N 1
ATOM 1037 C CA . VAL A 1 132 ? -0.068 4.232 -11.219 1.00 98.25 132 VAL A CA 1
ATOM 1038 C C . VAL A 1 132 ? -1.431 3.976 -11.859 1.00 98.25 132 VAL A C 1
ATOM 1040 O O . VAL A 1 132 ? -1.842 4.676 -12.784 1.00 98.25 132 VAL A O 1
ATOM 1043 N N . THR A 1 133 ? -2.153 2.966 -11.375 1.00 98.25 133 THR A N 1
ATOM 1044 C CA . THR A 1 133 ? -3.432 2.583 -11.988 1.00 98.25 133 THR A CA 1
ATOM 1045 C C . THR A 1 133 ? -4.504 3.657 -11.785 1.00 98.25 133 THR A C 1
ATOM 1047 O O . THR A 1 133 ? -4.528 4.343 -10.760 1.00 98.25 133 THR A O 1
ATOM 1050 N N . ALA A 1 134 ? -5.448 3.761 -12.726 1.00 98.38 134 ALA A N 1
ATOM 1051 C CA . ALA A 1 134 ? -6.596 4.661 -12.591 1.00 98.38 134 ALA A CA 1
ATOM 1052 C C . ALA A 1 134 ? -7.387 4.397 -11.295 1.00 98.38 134 ALA A C 1
ATOM 1054 O O . ALA A 1 134 ? -7.700 5.338 -10.571 1.00 98.38 134 ALA A O 1
ATOM 1055 N N . ALA A 1 135 ? -7.598 3.121 -10.949 1.00 98.31 135 ALA A N 1
ATOM 1056 C CA . ALA A 1 135 ? -8.267 2.725 -9.711 1.00 98.31 135 ALA A CA 1
ATOM 1057 C C . ALA A 1 135 ? -7.519 3.216 -8.459 1.00 98.31 135 ALA A C 1
ATOM 1059 O O . ALA A 1 135 ? -8.136 3.739 -7.536 1.00 98.31 135 ALA A O 1
ATOM 1060 N N . THR A 1 136 ? -6.185 3.111 -8.427 1.00 98.56 136 THR A N 1
ATOM 1061 C CA . THR A 1 136 ? -5.380 3.666 -7.327 1.00 98.56 136 THR A CA 1
ATOM 1062 C C . THR A 1 136 ? -5.570 5.174 -7.206 1.00 98.56 136 THR A C 1
ATOM 1064 O O . THR A 1 13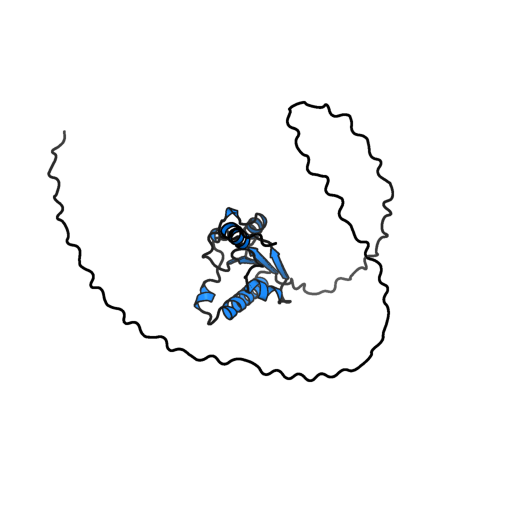6 ? -5.771 5.673 -6.103 1.00 98.56 136 THR A O 1
ATOM 1067 N N . LEU A 1 137 ? -5.530 5.904 -8.322 1.00 98.56 137 LEU A N 1
ATOM 1068 C CA . LEU A 1 137 ? -5.713 7.355 -8.316 1.00 98.56 137 LEU A CA 1
ATOM 1069 C C . LEU A 1 137 ? -7.106 7.762 -7.817 1.00 98.56 137 LEU A C 1
ATOM 1071 O O . LEU A 1 137 ? -7.232 8.752 -7.102 1.00 98.56 137 LEU A O 1
ATOM 1075 N N . GLU A 1 138 ? -8.149 7.026 -8.196 1.00 98.50 138 GLU A N 1
ATOM 1076 C CA . GLU A 1 138 ? -9.517 7.253 -7.718 1.00 98.50 138 GLU A CA 1
ATOM 1077 C C . GLU A 1 138 ? -9.631 7.030 -6.209 1.00 98.50 138 GLU A C 1
ATOM 1079 O O . GLU A 1 138 ? -10.152 7.895 -5.507 1.00 98.50 138 GLU A O 1
ATOM 1084 N N . ILE A 1 139 ? -9.071 5.928 -5.702 1.00 98.62 139 ILE A N 1
ATOM 1085 C CA . ILE A 1 139 ? -9.064 5.615 -4.267 1.00 98.62 139 ILE A CA 1
ATOM 1086 C C . ILE A 1 139 ? -8.325 6.704 -3.485 1.00 98.62 139 ILE A C 1
ATOM 1088 O O . ILE A 1 139 ? -8.882 7.265 -2.549 1.00 98.62 139 ILE A O 1
ATOM 1092 N N . LEU A 1 140 ? -7.110 7.075 -3.905 1.00 98.38 140 LEU A N 1
ATOM 1093 C CA . LEU A 1 140 ? -6.322 8.108 -3.221 1.00 98.38 140 LEU A CA 1
ATOM 1094 C C . LEU A 1 140 ? -7.048 9.458 -3.146 1.00 98.38 140 LEU A C 1
ATOM 1096 O O . LEU A 1 140 ? -6.917 10.158 -2.148 1.00 98.38 140 LEU A O 1
ATOM 1100 N N . ARG A 1 141 ? -7.817 9.827 -4.179 1.00 97.62 141 ARG A N 1
ATOM 1101 C CA . ARG A 1 141 ? -8.590 11.082 -4.200 1.00 97.62 141 ARG A CA 1
ATOM 1102 C C . ARG A 1 141 ? -9.848 11.030 -3.339 1.00 97.62 141 ARG A C 1
ATOM 1104 O O . ARG A 1 141 ? -10.273 12.068 -2.843 1.00 97.62 141 ARG A O 1
ATOM 1111 N N . ALA A 1 142 ? -10.471 9.860 -3.220 1.00 97.56 142 ALA A N 1
ATOM 1112 C CA . ALA A 1 142 ? -11.718 9.686 -2.481 1.00 97.56 142 ALA A CA 1
ATOM 1113 C C . ALA A 1 142 ? -11.503 9.497 -0.970 1.00 97.56 142 ALA A C 1
ATOM 1115 O O . ALA A 1 142 ? -12.434 9.682 -0.189 1.00 97.56 142 ALA A O 1
ATOM 1116 N N . SER A 1 143 ? -10.298 9.109 -0.551 1.00 97.44 143 SER A N 1
ATOM 1117 C CA . SER A 1 143 ? -10.014 8.739 0.834 1.00 97.44 143 SER A CA 1
ATOM 1118 C C . SER A 1 143 ? -9.552 9.915 1.692 1.00 97.44 143 SER A C 1
ATOM 1120 O O . SER A 1 143 ? -8.623 10.635 1.342 1.00 97.44 143 SER A O 1
ATOM 1122 N N . ALA A 1 144 ? -10.159 10.058 2.873 1.00 96.75 144 ALA A N 1
ATOM 1123 C CA . ALA A 1 144 ? -9.778 11.072 3.860 1.00 96.75 144 ALA A CA 1
ATOM 1124 C C . ALA A 1 144 ? -8.522 10.692 4.668 1.00 96.75 144 ALA A C 1
ATOM 1126 O O . ALA A 1 144 ? -7.771 11.565 5.095 1.00 96.75 144 ALA A O 1
ATOM 1127 N N . HIS A 1 145 ? -8.285 9.391 4.866 1.00 98.38 145 HIS A N 1
ATOM 1128 C CA . HIS A 1 145 ? -7.200 8.870 5.697 1.00 98.38 145 HIS A CA 1
ATOM 1129 C C . HIS A 1 145 ? -6.283 7.984 4.859 1.00 98.38 145 HIS A C 1
ATOM 1131 O O . HIS A 1 145 ? -6.575 6.812 4.626 1.00 98.38 145 HIS A O 1
ATOM 1137 N N . VAL A 1 146 ? -5.178 8.556 4.388 1.00 98.81 146 VAL A N 1
ATOM 1138 C CA . VAL A 1 146 ? -4.179 7.866 3.565 1.00 98.81 146 VAL A CA 1
ATOM 1139 C C . VAL A 1 146 ? -2.861 7.811 4.326 1.00 98.81 146 VAL A C 1
ATOM 1141 O O . VAL A 1 146 ? -2.425 8.814 4.877 1.00 98.81 146 VAL A O 1
ATOM 1144 N N . PHE A 1 147 ? -2.208 6.655 4.312 1.00 98.88 147 PHE A N 1
ATOM 1145 C CA . PHE A 1 147 ? -0.887 6.430 4.882 1.00 98.88 147 PHE A CA 1
ATOM 1146 C C . PHE A 1 147 ? 0.045 5.888 3.805 1.00 98.88 147 PHE A C 1
ATOM 1148 O O . PHE A 1 147 ? -0.303 4.968 3.066 1.00 98.88 147 PHE A O 1
ATOM 1155 N N . LEU A 1 148 ? 1.255 6.427 3.729 1.00 98.81 148 LEU A N 1
ATOM 1156 C CA . LEU A 1 148 ? 2.289 5.987 2.801 1.00 98.81 148 LEU A CA 1
ATOM 1157 C C . LEU A 1 148 ? 3.284 5.080 3.526 1.00 98.81 148 LEU A C 1
ATOM 1159 O O . LEU A 1 148 ? 3.803 5.436 4.584 1.00 98.81 148 LEU A O 1
ATOM 1163 N N . ARG A 1 149 ? 3.658 3.945 2.922 1.00 98.44 149 ARG A N 1
ATOM 1164 C CA . ARG A 1 149 ? 4.806 3.160 3.418 1.00 98.44 149 ARG A CA 1
ATOM 1165 C C . ARG A 1 149 ? 6.073 4.019 3.478 1.00 98.44 149 ARG A C 1
ATOM 1167 O O . ARG A 1 149 ? 6.852 3.894 4.413 1.00 98.44 149 ARG A O 1
ATOM 1174 N N . THR A 1 150 ? 6.273 4.871 2.475 1.00 97.88 150 THR A N 1
ATOM 1175 C CA . THR A 1 150 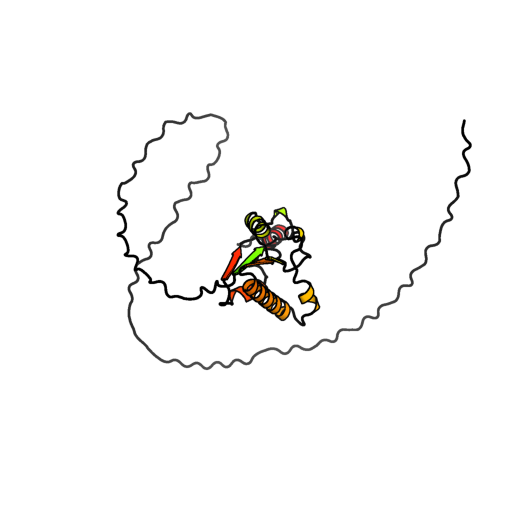? 7.421 5.775 2.394 1.00 97.88 150 THR A CA 1
ATOM 1176 C C . THR A 1 150 ? 7.087 7.025 1.589 1.00 97.88 150 THR A C 1
ATOM 1178 O O . THR A 1 150 ? 6.446 6.934 0.539 1.00 97.88 150 THR A O 1
ATOM 1181 N N . GLY A 1 151 ? 7.556 8.187 2.045 1.00 97.56 151 GLY A N 1
ATOM 1182 C CA . GLY A 1 151 ? 7.475 9.443 1.294 1.00 97.56 151 GLY A CA 1
ATOM 1183 C C . GLY A 1 151 ? 8.527 9.556 0.190 1.00 97.56 151 GLY A C 1
ATOM 1184 O O . GLY A 1 151 ? 8.482 10.477 -0.619 1.00 97.56 151 GLY A O 1
ATOM 1185 N N . ARG A 1 152 ? 9.478 8.615 0.128 1.00 96.81 152 ARG A N 1
ATOM 1186 C CA . ARG A 1 152 ? 10.586 8.618 -0.843 1.00 96.81 152 ARG A CA 1
ATOM 1187 C C . ARG A 1 152 ? 10.202 8.058 -2.212 1.00 96.81 152 ARG A C 1
ATOM 1189 O O . ARG A 1 152 ? 11.015 8.090 -3.133 1.00 96.81 152 ARG A O 1
ATOM 1196 N N . HIS A 1 153 ? 8.998 7.503 -2.349 1.00 97.75 153 HIS A N 1
ATOM 1197 C CA . HIS A 1 153 ? 8.530 6.965 -3.621 1.00 97.75 153 HIS A CA 1
ATOM 1198 C C . HIS A 1 153 ? 8.322 8.101 -4.639 1.00 97.75 153 HIS A C 1
ATOM 1200 O O . HIS A 1 153 ? 7.708 9.105 -4.276 1.00 97.75 153 HIS A O 1
ATOM 1206 N N . PRO A 1 154 ? 8.741 7.973 -5.913 1.00 97.31 154 PRO A N 1
ATOM 1207 C CA . PRO A 1 154 ? 8.589 9.073 -6.870 1.00 97.31 154 PRO A CA 1
ATOM 1208 C C . PRO A 1 154 ? 7.124 9.506 -7.068 1.00 97.31 154 PRO A C 1
ATOM 1210 O O . PRO A 1 154 ? 6.834 10.697 -7.169 1.00 97.31 154 PRO A O 1
ATOM 1213 N N . SER A 1 155 ? 6.180 8.561 -7.013 1.00 97.75 155 SER A N 1
ATOM 1214 C CA . SER A 1 155 ? 4.733 8.833 -7.068 1.00 97.75 155 SER A CA 1
ATOM 1215 C C . SER A 1 155 ? 4.091 9.201 -5.717 1.00 97.75 155 SER A C 1
ATOM 1217 O O . SER A 1 155 ? 2.871 9.306 -5.646 1.00 97.75 155 SER A O 1
ATOM 1219 N N . ALA A 1 156 ? 4.857 9.395 -4.632 1.00 97.75 156 ALA A N 1
ATOM 1220 C CA . ALA A 1 156 ? 4.297 9.746 -3.315 1.00 97.75 156 ALA A CA 1
ATOM 1221 C C . ALA A 1 156 ? 3.544 11.089 -3.327 1.00 97.75 156 ALA A C 1
ATOM 1223 O O . ALA A 1 156 ? 2.598 11.281 -2.567 1.00 97.75 156 ALA A O 1
ATOM 1224 N N . HIS A 1 157 ? 3.908 11.994 -4.242 1.00 97.19 157 HIS A N 1
ATOM 1225 C CA . HIS A 1 157 ? 3.234 13.280 -4.436 1.00 97.19 157 HIS A CA 1
ATOM 1226 C C . HIS A 1 157 ? 1.737 13.147 -4.788 1.00 97.19 157 HIS A C 1
ATOM 1228 O O . HIS A 1 157 ? 0.973 14.089 -4.589 1.00 97.19 157 HIS A O 1
ATOM 1234 N N . LEU A 1 158 ? 1.285 11.980 -5.262 1.00 97.00 158 LEU A N 1
ATOM 1235 C CA . LEU A 1 158 ? -0.131 11.707 -5.537 1.00 97.00 158 LEU A CA 1
ATOM 1236 C C . LEU A 1 158 ? -0.992 11.634 -4.266 1.00 97.00 158 LEU A C 1
ATOM 1238 O O . LEU A 1 158 ? -2.206 11.785 -4.348 1.00 97.00 158 LEU A O 1
ATOM 1242 N N . ALA A 1 159 ? -0.365 11.433 -3.106 1.00 95.81 159 ALA A N 1
ATOM 1243 C CA . ALA A 1 159 ? -0.986 11.457 -1.785 1.00 95.81 159 ALA A CA 1
ATOM 1244 C C . ALA A 1 159 ? -0.357 12.571 -0.926 1.00 95.81 159 ALA A C 1
ATOM 1246 O O . ALA A 1 159 ? 0.096 12.341 0.194 1.00 95.81 159 ALA A O 1
ATOM 1247 N N . THR A 1 160 ? -0.255 13.784 -1.481 1.00 92.19 160 THR A N 1
ATOM 1248 C CA . THR A 1 160 ? 0.370 14.925 -0.792 1.00 92.19 160 THR A CA 1
ATOM 1249 C C . THR A 1 160 ? -0.273 15.164 0.577 1.00 92.19 160 THR A C 1
ATOM 1251 O O . THR A 1 160 ? -1.492 15.250 0.692 1.00 92.19 160 THR A O 1
ATOM 1254 N N . GLY A 1 161 ? 0.560 15.294 1.613 1.00 94.06 161 GLY A N 1
ATOM 1255 C CA . GLY A 1 161 ? 0.121 15.521 2.994 1.00 94.06 161 GLY A CA 1
ATOM 1256 C C . GLY A 1 161 ? -0.217 14.248 3.774 1.00 94.06 161 GLY A C 1
ATOM 1257 O O . GLY A 1 161 ? -0.407 14.331 4.986 1.00 94.06 161 GLY A O 1
ATOM 1258 N N . ALA A 1 162 ? -0.240 13.078 3.127 1.00 97.94 162 ALA A N 1
ATOM 1259 C CA . ALA A 1 162 ? -0.419 11.811 3.823 1.00 97.94 162 ALA A CA 1
ATOM 1260 C C . ALA A 1 162 ? 0.785 11.513 4.744 1.00 97.94 162 ALA A C 1
ATOM 1262 O O . ALA A 1 162 ? 1.937 11.648 4.309 1.00 97.94 162 ALA A O 1
ATOM 1263 N N . PRO A 1 163 ? 0.559 11.086 6.001 1.00 98.31 163 PRO A N 1
ATOM 1264 C CA . PRO A 1 163 ? 1.626 10.612 6.875 1.00 98.31 163 PRO A CA 1
ATOM 1265 C C . PRO A 1 163 ? 2.379 9.426 6.264 1.00 98.31 163 PRO A C 1
ATOM 1267 O O . PRO A 1 163 ? 1.828 8.623 5.506 1.00 98.31 163 PRO A O 1
ATOM 1270 N N . THR A 1 164 ? 3.656 9.306 6.629 1.00 98.62 164 THR A N 1
ATOM 1271 C CA . THR A 1 164 ? 4.532 8.217 6.184 1.00 98.62 164 THR A CA 1
ATOM 1272 C C . THR A 1 164 ? 5.053 7.416 7.371 1.00 98.62 164 THR A C 1
ATOM 1274 O O . THR A 1 164 ? 5.201 7.937 8.479 1.00 98.62 164 THR A O 1
ATOM 1277 N N . PHE A 1 165 ? 5.421 6.164 7.117 1.00 98.56 165 PHE A N 1
ATOM 1278 C CA . PHE A 1 165 ? 6.086 5.304 8.097 1.00 98.56 165 PHE A CA 1
ATOM 1279 C C . PHE A 1 165 ? 7.619 5.318 7.987 1.00 98.56 165 PHE A C 1
ATOM 1281 O O . PHE A 1 165 ? 8.281 4.432 8.522 1.00 98.56 165 PHE A O 1
ATOM 1288 N N . ASP A 1 166 ? 8.204 6.323 7.320 1.00 97.94 166 ASP A N 1
ATOM 1289 C CA . ASP A 1 166 ? 9.662 6.421 7.143 1.00 97.94 166 ASP A CA 1
ATOM 1290 C C . ASP A 1 166 ? 10.407 6.431 8.488 1.00 97.94 166 ASP A C 1
ATOM 1292 O O . ASP A 1 166 ? 11.465 5.820 8.609 1.00 97.94 166 ASP A O 1
ATOM 1296 N N . HIS A 1 167 ? 9.818 7.055 9.512 1.00 97.88 167 HIS A N 1
ATOM 1297 C CA . HIS A 1 167 ? 10.389 7.148 10.855 1.00 97.88 167 HIS A CA 1
ATOM 1298 C C . HIS A 1 167 ? 10.575 5.782 11.537 1.00 97.88 167 HIS A C 1
ATOM 1300 O O . HIS A 1 167 ? 11.554 5.596 12.253 1.00 97.88 167 HIS A O 1
ATOM 1306 N N . LEU A 1 168 ? 9.705 4.800 11.271 1.00 97.81 168 LEU A N 1
ATOM 1307 C CA . LEU A 1 168 ? 9.814 3.469 11.881 1.00 97.81 168 LEU A CA 1
ATOM 1308 C C . LEU A 1 168 ? 11.074 2.729 11.417 1.00 97.81 168 LEU A C 1
ATOM 1310 O O . LEU A 1 168 ? 11.663 1.971 12.179 1.00 97.81 168 LEU A O 1
ATOM 1314 N N . TYR A 1 169 ? 11.549 2.997 10.197 1.00 95.50 169 TYR A N 1
ATOM 1315 C CA . TYR A 1 169 ? 12.810 2.436 9.701 1.00 95.50 169 TYR A CA 1
ATOM 1316 C C . TYR A 1 169 ? 14.052 2.983 10.415 1.00 95.50 169 TYR A C 1
ATOM 1318 O O . TYR A 1 169 ? 15.132 2.415 10.257 1.00 95.50 169 TYR A O 1
ATOM 1326 N N . GLU A 1 170 ? 13.918 4.087 11.149 1.00 94.81 170 GLU A N 1
ATOM 1327 C CA . GLU A 1 170 ? 15.005 4.702 11.912 1.00 94.81 170 GLU A CA 1
ATOM 1328 C C . GLU A 1 170 ? 14.965 4.303 13.392 1.00 94.81 170 GLU A C 1
ATOM 1330 O O . GLU A 1 170 ? 16.009 4.303 14.043 1.00 94.81 170 GLU A O 1
ATOM 1335 N N . THR A 1 171 ? 13.784 3.967 13.922 1.00 95.81 171 THR A N 1
ATOM 1336 C CA . THR A 1 171 ? 13.575 3.724 15.356 1.00 95.81 171 THR A CA 1
ATOM 1337 C C . THR A 1 171 ? 13.538 2.254 15.753 1.00 95.81 171 THR A C 1
ATOM 1339 O O . THR A 1 171 ? 13.849 1.948 16.899 1.00 95.81 171 THR A O 1
ATOM 1342 N N . GLU A 1 172 ? 13.134 1.354 14.857 1.00 96.12 172 GLU A N 1
ATOM 1343 C CA . GLU A 1 172 ? 12.982 -0.070 15.174 1.00 96.12 172 GLU A CA 1
ATOM 1344 C C . GLU A 1 172 ? 14.291 -0.854 15.006 1.00 96.12 172 GLU A C 1
ATOM 1346 O O . GLU A 1 172 ? 15.081 -0.611 14.090 1.00 96.12 172 GLU A O 1
ATOM 1351 N N . ASP A 1 173 ? 14.485 -1.864 15.855 1.00 94.06 173 ASP A N 1
ATOM 1352 C CA . ASP A 1 173 ? 15.711 -2.673 15.893 1.00 94.06 173 ASP A CA 1
ATOM 1353 C C . ASP A 1 173 ? 15.840 -3.635 14.699 1.00 94.06 173 ASP A C 1
ATOM 1355 O O . ASP A 1 173 ? 16.941 -4.083 14.350 1.00 94.06 173 ASP A O 1
ATOM 1359 N N . SER A 1 174 ? 14.722 -3.979 14.051 1.00 97.00 174 SER A N 1
ATOM 1360 C CA . SER A 1 174 ? 14.711 -4.877 12.902 1.00 97.00 174 SER A CA 1
ATOM 1361 C C . SER A 1 174 ? 13.623 -4.542 11.886 1.00 97.00 174 SER A C 1
ATOM 1363 O O . SER A 1 174 ? 12.568 -4.001 12.203 1.00 97.00 174 SER A O 1
ATOM 1365 N N . PHE A 1 175 ? 13.830 -4.962 10.634 1.00 94.81 175 PHE A N 1
ATOM 1366 C CA . PHE A 1 175 ? 12.798 -4.832 9.604 1.00 94.81 175 PHE A CA 1
ATOM 1367 C C . PHE A 1 175 ? 11.508 -5.579 9.953 1.00 94.81 175 PHE A C 1
ATOM 1369 O O . PHE A 1 175 ? 10.441 -5.149 9.536 1.00 94.81 175 PHE A O 1
A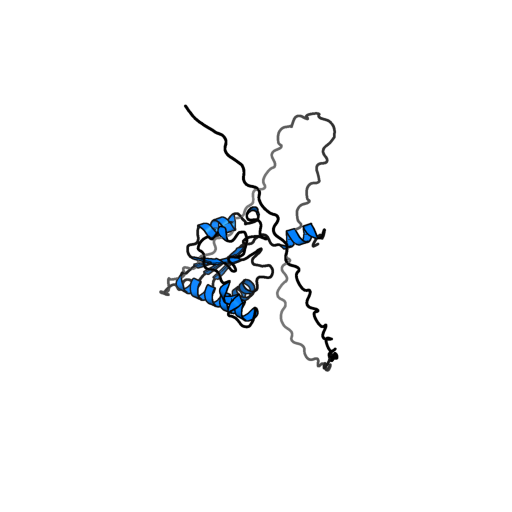TOM 1376 N N . ALA A 1 176 ? 11.591 -6.715 10.654 1.00 95.81 176 ALA A N 1
ATOM 1377 C CA . ALA A 1 176 ? 10.395 -7.457 11.046 1.00 95.81 176 ALA A CA 1
ATOM 1378 C C . ALA A 1 176 ? 9.524 -6.617 11.989 1.00 95.81 176 ALA A C 1
ATOM 1380 O O . ALA A 1 176 ? 8.312 -6.549 11.780 1.00 95.81 176 ALA A O 1
ATOM 1381 N N . ASP A 1 177 ? 10.164 -5.923 12.931 1.00 97.38 177 ASP A N 1
ATOM 1382 C CA . ASP A 1 177 ? 9.496 -5.031 13.875 1.00 97.38 177 ASP A CA 1
ATOM 1383 C C . ASP A 1 177 ? 8.877 -3.843 13.138 1.00 97.38 177 ASP A C 1
ATOM 1385 O O . ASP A 1 177 ? 7.684 -3.609 13.297 1.00 97.38 177 ASP A O 1
ATOM 1389 N N . VAL A 1 178 ? 9.597 -3.205 12.201 1.00 97.88 178 VAL A N 1
ATOM 1390 C CA . VAL A 1 178 ? 9.032 -2.146 11.336 1.00 97.88 178 VAL A CA 1
ATOM 1391 C C . VAL A 1 178 ? 7.701 -2.573 10.715 1.00 97.88 178 VAL A C 1
ATOM 1393 O O . VAL A 1 178 ? 6.699 -1.875 10.843 1.00 97.88 178 VAL A O 1
ATOM 1396 N N . TYR A 1 179 ? 7.659 -3.729 10.047 1.00 97.38 179 TYR A N 1
ATOM 1397 C CA . TYR A 1 179 ? 6.446 -4.172 9.352 1.00 97.38 179 TYR A CA 1
ATOM 1398 C C . TYR A 1 179 ? 5.310 -4.545 10.311 1.00 97.38 179 TYR A C 1
ATOM 1400 O O . TYR A 1 179 ? 4.143 -4.306 9.995 1.00 97.38 179 TYR A O 1
ATOM 1408 N N . ALA A 1 180 ? 5.633 -5.127 11.469 1.00 97.31 180 ALA A N 1
ATOM 1409 C CA . ALA A 1 180 ? 4.647 -5.428 12.501 1.00 97.31 180 ALA A CA 1
ATOM 1410 C C . ALA A 1 180 ? 4.045 -4.139 13.078 1.00 97.31 180 ALA A C 1
ATOM 1412 O O . ALA A 1 180 ? 2.822 -4.009 13.135 1.00 97.31 180 ALA A O 1
ATOM 1413 N N . ARG A 1 181 ? 4.890 -3.153 13.403 1.00 98.44 181 ARG A N 1
ATOM 1414 C CA . ARG A 1 181 ? 4.468 -1.843 13.910 1.00 98.44 181 ARG A CA 1
ATOM 1415 C C . ARG A 1 181 ? 3.608 -1.091 12.902 1.00 98.44 181 ARG A C 1
ATOM 1417 O O . ARG A 1 181 ? 2.536 -0.629 13.273 1.00 98.44 181 ARG A O 1
ATOM 1424 N N . ILE A 1 182 ? 3.987 -1.051 11.620 1.00 98.69 182 ILE A N 1
ATOM 1425 C CA . ILE A 1 182 ? 3.144 -0.441 10.574 1.00 98.69 182 ILE A CA 1
ATOM 1426 C C . ILE A 1 182 ? 1.756 -1.098 10.541 1.00 98.69 182 ILE A C 1
ATOM 1428 O O . ILE A 1 182 ? 0.743 -0.401 10.504 1.00 98.69 182 ILE A O 1
ATOM 1432 N N . ALA A 1 183 ? 1.689 -2.433 10.559 1.00 98.56 183 ALA A N 1
ATOM 1433 C CA . ALA A 1 183 ? 0.412 -3.143 10.525 1.00 98.56 183 ALA A CA 1
ATOM 1434 C C . ALA A 1 183 ? -0.462 -2.823 11.752 1.00 98.56 183 ALA A C 1
ATOM 1436 O O . ALA A 1 183 ? -1.666 -2.620 11.606 1.00 98.56 183 ALA A O 1
ATOM 1437 N N . GLU A 1 184 ? 0.129 -2.738 12.947 1.00 98.44 184 GLU A N 1
ATOM 1438 C CA . GLU A 1 184 ? -0.571 -2.321 14.169 1.00 98.44 184 GLU A CA 1
ATOM 1439 C C . GLU A 1 184 ? -1.108 -0.889 14.072 1.00 98.44 184 GLU A C 1
ATOM 1441 O O . GLU A 1 184 ? -2.261 -0.637 14.426 1.00 98.44 184 GLU A O 1
ATOM 1446 N N . GLU A 1 185 ? -0.304 0.049 13.568 1.00 98.69 185 GLU A N 1
ATOM 1447 C CA . GLU A 1 185 ? -0.726 1.441 13.427 1.00 98.69 185 GLU A CA 1
ATOM 1448 C C . GLU A 1 185 ? -1.863 1.605 12.419 1.00 98.69 185 GLU A C 1
ATOM 1450 O O . GLU A 1 185 ? -2.805 2.350 12.690 1.00 98.69 185 GLU A O 1
ATOM 1455 N N . LEU A 1 186 ? -1.828 0.862 11.309 1.00 98.75 186 LEU A N 1
ATOM 1456 C CA . LEU A 1 186 ? -2.905 0.840 10.319 1.00 98.75 186 LEU A CA 1
ATOM 1457 C C . LEU A 1 186 ? -4.208 0.280 10.895 1.00 98.75 186 LEU A C 1
ATOM 1459 O O . LEU A 1 186 ? -5.268 0.854 10.666 1.00 98.75 186 LEU A O 1
ATOM 1463 N N . VAL A 1 187 ? -4.145 -0.810 11.663 1.00 98.44 187 VAL A N 1
ATOM 1464 C CA . VAL A 1 187 ? -5.328 -1.414 12.305 1.00 98.44 187 VAL A CA 1
ATOM 1465 C C . VAL A 1 187 ? -5.927 -0.468 13.341 1.00 98.44 187 VAL A C 1
ATOM 1467 O O . VAL A 1 187 ? -7.147 -0.298 13.401 1.00 98.44 187 VAL A O 1
ATOM 1470 N N . ARG A 1 188 ? -5.078 0.192 14.133 1.00 98.50 188 ARG A N 1
ATOM 1471 C CA . ARG A 1 188 ? -5.509 1.215 15.090 1.00 98.50 188 ARG A CA 1
ATOM 1472 C C . ARG A 1 188 ? -6.186 2.387 14.376 1.00 98.50 188 ARG A C 1
ATOM 1474 O O . ARG A 1 188 ? -7.282 2.766 14.772 1.00 98.50 188 ARG A O 1
ATOM 1481 N N . ALA A 1 189 ? -5.579 2.909 13.312 1.00 98.50 189 ALA A N 1
ATOM 1482 C CA . ALA A 1 189 ? -6.144 4.011 12.536 1.00 98.50 189 ALA A CA 1
ATOM 1483 C C . ALA A 1 189 ? -7.464 3.616 11.851 1.00 98.50 189 ALA A C 1
ATOM 1485 O O . ALA A 1 189 ? -8.424 4.379 11.884 1.00 98.50 189 ALA A O 1
ATOM 1486 N N . ALA A 1 190 ? -7.559 2.402 11.298 1.00 98.31 190 ALA A N 1
ATOM 1487 C CA . ALA A 1 190 ? -8.812 1.862 10.768 1.00 98.31 190 ALA A CA 1
ATOM 1488 C C . ALA A 1 190 ? -9.887 1.761 11.854 1.00 98.31 190 ALA A C 1
ATOM 1490 O O . ALA A 1 190 ? -11.049 2.063 11.607 1.00 98.31 190 ALA A O 1
ATOM 1491 N N . SER A 1 191 ? -9.512 1.347 13.065 1.00 97.56 191 SER A N 1
ATOM 1492 C CA . SER A 1 191 ? -10.450 1.237 14.188 1.00 97.56 191 SER A CA 1
ATOM 1493 C C . SER A 1 191 ? -10.971 2.599 14.646 1.00 97.56 191 SER A C 1
ATOM 1495 O O . SER A 1 191 ? -12.110 2.696 15.093 1.00 97.56 191 SER A O 1
ATOM 1497 N N . GLU A 1 192 ? -10.147 3.641 14.532 1.00 97.69 192 GLU A N 1
ATOM 1498 C CA . GLU A 1 192 ? -10.505 5.020 14.868 1.00 97.69 192 GLU A CA 1
ATOM 1499 C C . GLU A 1 192 ? -11.366 5.684 13.783 1.00 97.69 192 GLU A C 1
ATOM 1501 O O . GLU A 1 192 ? -12.360 6.337 14.093 1.00 97.69 192 GLU A O 1
ATOM 1506 N N . HIS A 1 193 ? -11.002 5.508 12.512 1.00 97.38 193 HIS A N 1
ATOM 1507 C CA . HIS A 1 193 ? -11.606 6.228 11.386 1.00 97.38 193 HIS A CA 1
ATOM 1508 C C . HIS A 1 193 ? -12.633 5.410 10.588 1.00 97.38 193 HIS A C 1
ATOM 1510 O O . HIS A 1 193 ? -13.265 5.929 9.670 1.00 97.38 193 HIS A O 1
ATOM 1516 N N . GLY A 1 194 ? -12.805 4.127 10.905 1.00 97.75 194 GLY A N 1
ATOM 1517 C CA . GLY A 1 194 ? -13.640 3.181 10.162 1.00 97.75 194 GLY A CA 1
ATOM 1518 C C . GLY A 1 194 ? -12.947 2.609 8.924 1.00 97.75 194 GLY A C 1
ATOM 1519 O O . GLY A 1 194 ? -12.917 1.392 8.755 1.00 97.75 194 GLY A O 1
ATOM 1520 N N . GLU A 1 195 ? -12.352 3.457 8.082 1.00 97.81 195 GLU A N 1
ATOM 1521 C CA . GLU A 1 195 ? -11.573 3.045 6.908 1.00 97.81 195 GLU A CA 1
ATOM 1522 C C . GLU A 1 195 ? -10.307 3.893 6.739 1.00 97.81 195 GLU A C 1
ATOM 1524 O O . GLU A 1 195 ? -10.329 5.116 6.884 1.00 97.81 195 GLU A O 1
ATOM 1529 N N . VAL A 1 196 ? -9.205 3.235 6.371 1.00 98.75 196 VAL A N 1
ATOM 1530 C CA . VAL A 1 196 ? -7.951 3.890 5.973 1.00 98.75 196 VAL A CA 1
ATOM 1531 C C . VAL A 1 196 ? -7.388 3.281 4.693 1.00 98.75 196 VAL A C 1
ATOM 1533 O O . VAL A 1 196 ? -7.600 2.102 4.396 1.00 98.75 196 VAL A O 1
ATOM 1536 N N . VAL A 1 197 ? -6.613 4.075 3.955 1.00 98.88 197 VAL A N 1
ATOM 1537 C CA . VAL A 1 197 ? -5.841 3.625 2.795 1.00 98.88 197 VAL A CA 1
ATOM 1538 C C . VAL A 1 197 ? -4.368 3.513 3.142 1.00 98.88 197 VAL A C 1
ATOM 1540 O O . VAL A 1 197 ? -3.778 4.440 3.687 1.00 98.88 197 VAL A O 1
ATOM 1543 N N . TYR A 1 198 ? -3.754 2.401 2.751 1.00 98.88 198 TYR A N 1
ATOM 1544 C CA . TYR A 1 198 ? -2.316 2.193 2.816 1.00 98.88 198 TYR A CA 1
ATOM 1545 C C . TYR A 1 198 ? -1.720 2.114 1.407 1.00 98.88 198 TYR A C 1
ATOM 1547 O O . TYR A 1 198 ? -2.011 1.195 0.640 1.00 98.88 198 TYR A O 1
ATOM 1555 N N . ALA A 1 199 ? -0.890 3.093 1.060 1.00 98.81 199 ALA A N 1
ATOM 1556 C CA . ALA A 1 199 ? -0.242 3.210 -0.237 1.00 98.81 199 ALA A CA 1
ATOM 1557 C C . ALA A 1 199 ? 1.213 2.722 -0.173 1.00 98.81 199 ALA A C 1
ATOM 1559 O O . ALA A 1 199 ? 2.033 3.241 0.594 1.00 98.81 199 ALA A O 1
ATOM 1560 N N . VAL A 1 200 ? 1.544 1.733 -1.006 1.00 98.75 200 VAL A N 1
ATOM 1561 C CA . VAL A 1 200 ? 2.858 1.069 -1.021 1.00 98.75 200 VAL A CA 1
ATOM 1562 C C . VAL A 1 200 ? 3.570 1.232 -2.369 1.00 98.75 200 VAL A C 1
ATOM 1564 O O . VAL A 1 200 ? 2.904 1.358 -3.396 1.00 98.75 200 VAL A O 1
ATOM 1567 N N . PRO A 1 201 ? 4.915 1.225 -2.414 1.00 98.12 201 PRO A N 1
ATOM 1568 C CA . PRO A 1 201 ? 5.668 1.121 -3.663 1.00 98.12 201 PRO A CA 1
ATOM 1569 C C . PRO A 1 201 ? 5.335 -0.155 -4.440 1.00 98.12 201 PRO A C 1
ATOM 1571 O O . PRO A 1 201 ? 5.252 -1.235 -3.858 1.00 98.12 201 PRO A O 1
ATOM 1574 N N . GLY A 1 202 ? 5.230 -0.056 -5.763 1.00 97.50 202 GLY A N 1
ATOM 1575 C CA . GLY A 1 202 ? 4.986 -1.207 -6.628 1.00 97.50 202 GLY A CA 1
ATOM 1576 C C . GLY A 1 202 ? 3.603 -1.824 -6.433 1.00 97.50 202 GLY A C 1
ATOM 1577 O O . GLY A 1 202 ? 2.599 -1.122 -6.310 1.00 97.50 202 GLY A O 1
ATOM 1578 N N . SER A 1 203 ? 3.565 -3.157 -6.432 1.00 97.75 203 SER A N 1
ATOM 1579 C CA . SER A 1 203 ? 2.348 -3.951 -6.266 1.00 97.75 203 SER A CA 1
ATOM 1580 C C . SER A 1 203 ? 2.203 -4.430 -4.817 1.00 97.75 203 SER A C 1
ATOM 1582 O O . SER A 1 203 ? 3.156 -5.021 -4.302 1.00 97.75 203 SER A O 1
ATOM 1584 N N . PRO A 1 204 ? 1.024 -4.300 -4.175 1.00 98.12 204 PRO A N 1
ATOM 1585 C CA . PRO A 1 204 ? 0.817 -4.718 -2.783 1.00 98.12 204 PRO A CA 1
ATOM 1586 C C . PRO A 1 204 ? 1.121 -6.183 -2.462 1.00 98.12 204 PRO A C 1
ATOM 1588 O O . PRO A 1 204 ? 1.264 -6.543 -1.298 1.00 98.12 204 PRO A O 1
ATOM 1591 N N . LEU A 1 205 ? 1.182 -7.049 -3.474 1.00 96.31 205 LEU A N 1
ATOM 1592 C CA . LEU A 1 205 ? 1.431 -8.481 -3.304 1.00 96.31 205 LEU A CA 1
ATOM 1593 C C . LEU A 1 205 ? 2.888 -8.883 -3.570 1.00 96.31 205 LEU A C 1
ATOM 1595 O O . LEU A 1 205 ? 3.226 -10.057 -3.421 1.00 96.31 205 LEU A O 1
ATOM 1599 N N . VAL A 1 206 ? 3.760 -7.943 -3.950 1.00 96.62 206 VAL A N 1
ATOM 1600 C CA . VAL A 1 206 ? 5.158 -8.226 -4.295 1.00 96.62 206 VAL A CA 1
ATOM 1601 C C . VAL A 1 206 ? 6.086 -7.635 -3.242 1.00 96.62 206 VAL A C 1
ATOM 1603 O O . VAL A 1 206 ? 6.243 -6.426 -3.149 1.00 96.62 206 VAL A O 1
ATOM 1606 N N . LEU A 1 207 ? 6.734 -8.513 -2.468 1.00 93.00 207 LEU A N 1
ATOM 1607 C CA . LEU A 1 207 ? 7.728 -8.180 -1.432 1.00 93.00 207 LEU A CA 1
ATOM 1608 C C . LEU A 1 207 ? 7.245 -7.244 -0.305 1.00 93.00 207 LEU A C 1
ATOM 1610 O O . LEU A 1 207 ? 8.046 -6.867 0.549 1.00 93.00 207 LEU A O 1
ATOM 1614 N N . GLU A 1 208 ? 5.953 -6.931 -0.239 1.00 97.00 208 GLU A N 1
ATOM 1615 C CA . GLU A 1 208 ? 5.397 -6.055 0.788 1.00 97.00 208 GLU A CA 1
ATOM 1616 C C . GLU A 1 208 ? 4.966 -6.852 2.030 1.00 97.00 208 GLU A C 1
ATOM 1618 O O . GLU A 1 208 ? 3.885 -7.447 2.097 1.00 97.00 208 GLU A O 1
ATOM 1623 N N . ARG A 1 209 ? 5.850 -6.895 3.033 1.00 97.38 209 ARG A N 1
ATOM 1624 C CA . ARG A 1 209 ? 5.657 -7.717 4.238 1.00 97.38 209 ARG A CA 1
ATOM 1625 C C . ARG A 1 209 ? 4.552 -7.193 5.145 1.00 97.38 209 ARG A C 1
ATOM 1627 O O . ARG A 1 209 ? 3.870 -8.006 5.758 1.00 97.38 209 ARG A O 1
ATOM 1634 N N . THR A 1 210 ? 4.333 -5.880 5.191 1.00 98.12 210 THR A N 1
ATOM 1635 C CA . THR A 1 210 ? 3.227 -5.290 5.960 1.00 98.12 210 THR A CA 1
ATOM 1636 C C . THR A 1 210 ? 1.890 -5.857 5.491 1.00 98.12 210 THR A C 1
ATOM 1638 O O . THR A 1 210 ? 1.060 -6.266 6.298 1.00 98.12 210 THR A O 1
ATOM 1641 N N . VAL A 1 211 ? 1.699 -5.954 4.171 1.00 98.19 211 VAL A N 1
ATOM 1642 C CA . VAL A 1 211 ? 0.472 -6.495 3.573 1.00 98.19 211 VAL A CA 1
ATOM 1643 C C . VAL A 1 211 ? 0.336 -7.986 3.864 1.00 98.19 211 VAL A C 1
ATOM 1645 O O . VAL A 1 211 ? -0.763 -8.447 4.159 1.00 98.19 211 VAL A O 1
ATOM 1648 N N . ALA A 1 212 ? 1.436 -8.745 3.852 1.00 97.69 212 ALA A N 1
ATOM 1649 C CA . ALA A 1 212 ? 1.413 -10.144 4.275 1.00 97.69 212 ALA A CA 1
ATOM 1650 C C . ALA A 1 212 ? 0.949 -10.297 5.737 1.00 97.69 212 ALA A C 1
ATOM 1652 O O . ALA A 1 212 ? 0.104 -11.147 6.002 1.00 97.69 212 ALA A O 1
ATOM 1653 N N . THR A 1 213 ? 1.431 -9.446 6.650 1.00 97.88 213 THR A N 1
ATOM 1654 C CA . THR A 1 213 ? 0.990 -9.411 8.055 1.00 97.88 213 THR A CA 1
ATOM 1655 C C . THR A 1 213 ? -0.485 -9.026 8.185 1.00 97.88 213 THR A C 1
ATOM 1657 O O . THR A 1 213 ? -1.226 -9.671 8.918 1.00 97.88 213 THR A O 1
ATOM 1660 N N . LEU A 1 214 ? -0.958 -8.017 7.448 1.00 98.25 214 LEU A N 1
ATOM 1661 C CA . LEU A 1 214 ? -2.371 -7.615 7.480 1.00 98.25 214 LEU A CA 1
ATOM 1662 C C . LEU A 1 214 ? -3.308 -8.738 7.008 1.00 98.25 214 LEU A C 1
ATOM 1664 O O . LEU A 1 214 ? -4.406 -8.880 7.533 1.00 98.25 214 LEU A O 1
ATOM 1668 N N . ARG A 1 215 ? -2.881 -9.574 6.054 1.00 97.94 215 ARG A N 1
ATOM 1669 C CA . ARG A 1 215 ? -3.687 -10.699 5.539 1.00 97.94 215 ARG A CA 1
ATOM 1670 C C . ARG A 1 215 ? -3.913 -11.819 6.550 1.00 97.94 215 ARG A C 1
ATOM 1672 O O . ARG A 1 215 ? -4.785 -12.650 6.317 1.00 97.94 215 ARG A O 1
ATOM 1679 N N . THR A 1 216 ? -3.123 -11.887 7.621 1.00 97.38 216 THR A N 1
ATOM 1680 C CA . THR A 1 216 ? -3.314 -12.887 8.682 1.00 97.38 216 THR A CA 1
ATOM 1681 C C . THR A 1 216 ? -4.251 -12.405 9.783 1.00 97.38 216 THR A C 1
ATOM 1683 O O . THR A 1 216 ? -4.478 -13.145 10.735 1.00 97.38 216 THR A O 1
ATOM 1686 N N . ARG A 1 217 ? -4.749 -11.168 9.691 1.00 96.00 217 ARG A N 1
ATOM 1687 C CA . ARG A 1 217 ? -5.629 -10.562 10.686 1.00 96.00 217 ARG A CA 1
ATOM 1688 C C . ARG A 1 217 ? -7.094 -10.881 10.403 1.00 96.00 217 ARG A C 1
ATOM 1690 O O . ARG A 1 217 ? -7.515 -10.903 9.250 1.00 96.00 217 ARG A O 1
ATOM 1697 N N . ASP A 1 218 ? -7.853 -11.105 11.465 1.00 96.06 218 ASP A N 1
ATOM 1698 C CA . ASP A 1 218 ? -9.294 -11.377 11.461 1.00 96.06 218 ASP A CA 1
ATOM 1699 C C . ASP A 1 218 ? -10.119 -10.242 12.095 1.00 96.06 218 ASP A C 1
ATOM 1701 O O . ASP A 1 218 ? -11.347 -10.251 12.024 1.00 96.06 218 ASP A O 1
ATOM 1705 N N . ASP A 1 219 ? -9.451 -9.243 12.674 1.00 95.75 219 ASP A N 1
ATOM 1706 C CA . ASP A 1 219 ? -10.041 -8.071 13.324 1.00 95.75 219 ASP A CA 1
ATOM 1707 C C . ASP A 1 219 ? -10.263 -6.877 12.378 1.00 95.75 219 ASP A C 1
ATOM 1709 O O . ASP A 1 219 ? -10.791 -5.848 12.803 1.00 95.75 219 ASP A O 1
ATOM 1713 N N . ILE A 1 220 ? -9.903 -7.019 11.098 1.00 98.00 220 ILE A N 1
ATOM 1714 C CA . ILE A 1 220 ? -10.114 -6.017 10.048 1.00 98.00 220 ILE A CA 1
ATOM 1715 C C . ILE A 1 220 ? -10.687 -6.636 8.770 1.00 98.00 220 ILE A C 1
ATOM 1717 O O . ILE A 1 220 ? -10.457 -7.803 8.454 1.00 98.00 220 ILE A O 1
ATOM 1721 N N . GLU A 1 221 ? -11.364 -5.815 7.975 1.00 98.38 221 GLU A N 1
ATOM 1722 C CA . GLU A 1 221 ? -11.594 -6.081 6.560 1.00 98.38 221 GLU A CA 1
ATOM 1723 C C . GLU A 1 221 ? -10.391 -5.564 5.759 1.00 98.38 221 GLU A C 1
ATOM 1725 O O . GLU A 1 221 ? -10.105 -4.366 5.743 1.00 98.38 221 GLU A O 1
ATOM 1730 N N . LEU A 1 222 ? -9.674 -6.460 5.079 1.00 98.62 222 LEU A N 1
ATOM 1731 C CA . LEU A 1 222 ? -8.551 -6.090 4.221 1.00 98.62 222 LEU A CA 1
ATOM 1732 C C . LEU A 1 222 ? -8.952 -6.161 2.746 1.00 98.62 222 LEU A C 1
ATOM 1734 O O . LEU A 1 222 ? -9.241 -7.239 2.223 1.00 98.62 222 LEU A O 1
ATOM 1738 N N . VAL A 1 223 ? -8.868 -5.030 2.049 1.00 98.62 223 VAL A N 1
ATOM 1739 C CA . VAL A 1 223 ? -9.097 -4.947 0.601 1.00 98.62 223 VAL A CA 1
ATOM 1740 C C . VAL A 1 223 ? -7.788 -4.602 -0.092 1.00 98.62 223 VAL A C 1
ATOM 1742 O O . VAL A 1 223 ? -7.186 -3.577 0.196 1.00 98.62 223 VAL A O 1
ATOM 1745 N N . VAL A 1 224 ? -7.328 -5.447 -1.017 1.00 98.62 224 VAL A N 1
ATOM 1746 C CA . VAL A 1 224 ? -6.062 -5.236 -1.738 1.00 98.62 224 VAL A CA 1
ATOM 1747 C C . VAL A 1 224 ? -6.341 -4.998 -3.215 1.00 98.62 224 VAL A C 1
ATOM 1749 O O . VAL A 1 224 ? -6.841 -5.889 -3.903 1.00 98.62 224 VAL A O 1
ATOM 1752 N N . HIS A 1 225 ? -5.984 -3.816 -3.713 1.00 98.50 225 HIS A N 1
ATOM 1753 C CA . HIS A 1 225 ? -6.123 -3.483 -5.127 1.00 98.50 225 HIS A CA 1
ATOM 1754 C C . HIS A 1 225 ? -4.868 -3.881 -5.916 1.00 98.50 225 HIS A C 1
ATOM 1756 O O . HIS A 1 225 ? -3.748 -3.588 -5.485 1.00 98.50 225 HIS A O 1
ATOM 1762 N N . PRO A 1 226 ? -5.024 -4.533 -7.083 1.00 97.12 226 PRO A N 1
ATOM 1763 C CA . PRO A 1 226 ? -3.897 -4.860 -7.945 1.00 97.12 226 PRO A CA 1
ATOM 1764 C C . PRO A 1 226 ? -3.225 -3.585 -8.468 1.00 97.12 226 PRO A C 1
ATOM 1766 O O . PRO A 1 226 ? -3.887 -2.595 -8.774 1.00 97.12 226 PRO A O 1
ATOM 1769 N N . ALA A 1 227 ? -1.901 -3.631 -8.593 1.00 97.50 227 ALA A N 1
ATOM 1770 C CA . ALA A 1 227 ? -1.091 -2.550 -9.142 1.00 97.50 227 ALA A CA 1
ATOM 1771 C C . ALA A 1 227 ? 0.151 -3.103 -9.850 1.00 97.50 227 ALA A C 1
ATOM 1773 O O . ALA A 1 227 ? 0.524 -4.265 -9.646 1.00 97.50 227 ALA A O 1
ATOM 1774 N N . VAL A 1 228 ? 0.781 -2.255 -10.666 1.00 96.88 228 VAL A N 1
ATOM 1775 C CA . VAL A 1 228 ? 1.984 -2.587 -11.437 1.00 96.88 228 VAL A CA 1
ATOM 1776 C C . VAL A 1 228 ? 3.170 -2.793 -10.493 1.00 96.88 228 VAL A C 1
ATOM 1778 O O . VAL A 1 228 ? 3.425 -1.983 -9.601 1.00 96.88 228 VAL A O 1
ATOM 1781 N N . SER A 1 229 ? 3.888 -3.899 -10.677 1.00 95.69 229 SER A N 1
ATOM 1782 C CA . SER A 1 229 ? 5.097 -4.220 -9.916 1.00 95.69 229 SER A CA 1
ATOM 1783 C C . SER A 1 229 ? 6.349 -3.784 -10.675 1.00 95.69 229 SER A C 1
ATOM 1785 O O . SER A 1 229 ? 6.313 -3.583 -11.882 1.00 95.69 229 SER A O 1
ATOM 1787 N N . PHE A 1 230 ? 7.493 -3.738 -9.993 1.00 95.38 230 PHE A N 1
ATOM 1788 C CA . PHE A 1 230 ? 8.796 -3.589 -10.653 1.00 95.38 230 PHE A CA 1
ATOM 1789 C C . PHE A 1 230 ? 9.186 -4.811 -11.503 1.00 95.38 230 PHE A C 1
ATOM 1791 O O . PHE A 1 230 ? 10.156 -4.751 -12.254 1.00 95.38 230 PHE A O 1
ATOM 1798 N N . LEU A 1 231 ? 8.482 -5.940 -11.351 1.00 95.56 231 LEU A N 1
ATOM 1799 C CA . LEU A 1 231 ? 8.830 -7.194 -12.021 1.00 95.56 231 LEU A CA 1
ATOM 1800 C C . LEU A 1 231 ? 8.778 -7.071 -13.548 1.00 95.56 231 LEU A C 1
ATOM 1802 O O . LEU A 1 231 ? 9.693 -7.558 -14.204 1.00 95.56 231 LEU A O 1
ATOM 1806 N N . ASP A 1 232 ? 7.793 -6.356 -14.097 1.00 91.00 232 ASP A N 1
ATOM 1807 C CA . ASP A 1 232 ? 7.686 -6.124 -15.543 1.00 91.00 232 ASP A CA 1
ATOM 1808 C C . ASP A 1 232 ? 8.903 -5.354 -16.083 1.00 91.00 232 ASP A C 1
ATOM 1810 O O . ASP A 1 232 ? 9.486 -5.718 -17.108 1.00 91.00 232 ASP A O 1
ATOM 1814 N N . ASP A 1 233 ? 9.362 -4.341 -15.341 1.00 92.19 233 ASP A N 1
ATOM 1815 C CA . ASP A 1 233 ? 10.579 -3.596 -15.669 1.00 92.19 233 ASP A CA 1
ATOM 1816 C C . ASP A 1 233 ? 11.837 -4.458 -15.551 1.00 92.19 233 ASP A C 1
ATOM 1818 O O . ASP A 1 233 ? 12.725 -4.376 -16.403 1.00 92.19 233 ASP A O 1
ATOM 1822 N N . ALA A 1 234 ? 11.915 -5.301 -14.519 1.00 94.75 234 ALA A N 1
ATOM 1823 C CA . ALA A 1 234 ? 13.045 -6.194 -14.304 1.00 94.75 234 ALA A CA 1
ATOM 1824 C C . ALA A 1 234 ? 13.157 -7.238 -15.424 1.00 94.75 234 ALA A C 1
ATOM 1826 O O . ALA A 1 234 ? 14.234 -7.412 -15.992 1.00 94.75 234 ALA A O 1
ATOM 1827 N N . TRP A 1 235 ? 12.055 -7.898 -15.782 1.00 95.62 235 TRP A N 1
ATOM 1828 C CA . TRP A 1 235 ? 12.017 -8.882 -16.865 1.00 95.62 235 TRP A CA 1
ATOM 1829 C C . TRP A 1 235 ? 12.371 -8.258 -18.211 1.00 95.62 235 TRP A C 1
ATOM 1831 O O . TRP A 1 235 ? 13.229 -8.786 -18.919 1.00 95.62 235 TRP A O 1
ATOM 1841 N N . ARG A 1 236 ? 11.813 -7.080 -18.520 1.00 93.56 236 ARG A N 1
ATOM 1842 C CA . ARG A 1 236 ? 12.158 -6.322 -19.730 1.00 93.56 236 ARG A CA 1
ATOM 1843 C C . ARG A 1 236 ? 13.641 -5.963 -19.776 1.00 93.56 236 ARG A C 1
ATOM 1845 O O . ARG A 1 236 ? 14.273 -6.126 -20.816 1.00 93.56 236 ARG A O 1
ATOM 1852 N N . ALA A 1 237 ? 14.198 -5.463 -18.674 1.00 95.38 237 ALA A N 1
ATOM 1853 C CA . ALA A 1 237 ? 15.600 -5.056 -18.609 1.00 95.38 237 ALA A CA 1
ATOM 1854 C C . ALA A 1 237 ? 16.567 -6.245 -18.720 1.00 95.38 237 ALA A C 1
ATOM 1856 O O . ALA A 1 237 ? 17.658 -6.098 -19.268 1.00 95.38 237 ALA A O 1
ATOM 1857 N N . LEU A 1 238 ? 16.168 -7.412 -18.210 1.00 97.06 238 LEU A N 1
ATOM 1858 C CA . LEU A 1 238 ? 16.969 -8.635 -18.234 1.00 97.06 238 LEU A CA 1
ATOM 1859 C C . LEU A 1 238 ? 16.735 -9.498 -19.485 1.00 97.06 238 LEU A C 1
ATOM 1861 O O . LEU A 1 238 ? 17.495 -10.436 -19.709 1.00 97.06 238 LEU A O 1
ATOM 1865 N N . GLY A 1 239 ? 15.711 -9.203 -20.293 1.00 96.12 239 GLY A N 1
ATOM 1866 C CA . GLY A 1 239 ? 15.326 -10.020 -21.448 1.00 96.12 239 GLY A CA 1
ATOM 1867 C C . GLY A 1 239 ? 14.778 -11.397 -21.059 1.00 96.12 239 GLY A C 1
ATOM 1868 O O . GLY A 1 239 ? 15.031 -12.373 -21.760 1.00 96.12 239 GLY A O 1
ATOM 1869 N N . ILE A 1 240 ? 14.082 -11.486 -19.923 1.00 96.81 240 ILE A N 1
ATOM 1870 C CA . ILE A 1 240 ? 13.534 -12.735 -19.377 1.00 96.81 240 ILE A CA 1
ATOM 1871 C C . ILE A 1 240 ? 12.029 -12.791 -19.653 1.00 96.81 240 ILE A C 1
ATOM 1873 O O . ILE A 1 240 ? 11.319 -11.844 -19.328 1.00 96.81 240 ILE A O 1
ATOM 1877 N N . ASP A 1 241 ? 11.544 -13.911 -20.193 1.00 94.50 241 ASP A N 1
ATOM 1878 C CA . ASP A 1 241 ? 10.128 -14.293 -20.117 1.00 94.50 241 ASP A CA 1
ATOM 1879 C C . ASP A 1 241 ? 9.923 -15.085 -18.812 1.00 94.50 241 ASP A C 1
ATOM 1881 O O . ASP A 1 241 ? 10.668 -16.039 -18.566 1.00 94.50 241 ASP A O 1
ATOM 1885 N N . PRO A 1 242 ? 9.006 -14.677 -17.918 1.00 91.38 242 PRO A N 1
ATOM 1886 C CA . PRO A 1 242 ? 8.765 -15.393 -16.669 1.00 91.38 242 PRO A CA 1
ATOM 1887 C C . PRO A 1 242 ? 8.047 -16.750 -16.821 1.00 91.38 242 PRO A C 1
ATOM 1889 O O . PRO A 1 242 ? 7.812 -17.389 -15.790 1.00 91.38 242 PRO A O 1
ATOM 1892 N N . VAL A 1 243 ? 7.685 -17.185 -18.040 1.00 92.38 243 VAL A N 1
ATOM 1893 C CA . VAL A 1 243 ? 7.016 -18.474 -18.333 1.00 92.38 243 VAL A CA 1
ATOM 1894 C C . VAL A 1 243 ? 7.923 -19.456 -19.074 1.00 92.38 243 VAL A C 1
ATOM 1896 O O . VAL A 1 243 ? 8.653 -19.040 -19.997 1.00 92.38 243 VAL A O 1
#

Nearest PDB structures (foldseek):
  1s4d-assembly6_M  TM=6.639E-01  e=1.576E-05  Pseudomonas denitrificans (nom. rej.)
  1pjq-assembly1_B  TM=6.656E-01  e=3.720E-04  Salmonella enterica subsp. enterica serovar Typhimurium
  2p6k-assembly1_B  TM=6.806E-01  e=7.093E-04  Pyrococcus horikoshii OT3
  2p5c-assembly1_B  TM=6.171E-01  e=3.066E-04  Pyrococcus horikoshii OT3
  2dv7-assembly1_B  TM=6.004E-01  e=3.488E-04  Pyrococcus horikoshii OT3

Mean predicted aligned error: 19.89 Å